Protein AF-A0A660Z058-F1 (afdb_monomer)

Solvent-accessible surface area (backbone atoms only — not comparable to full-atom values): 15941 Å² total; per-residue (Å²): 130,62,35,32,23,20,36,27,70,42,76,45,79,74,59,79,75,54,94,65,30,36,36,34,37,34,34,26,28,28,71,43,50,60,40,98,87,36,78,70,65,87,86,45,66,70,41,53,34,60,47,78,48,77,33,48,58,94,66,58,81,49,71,69,38,78,44,78,40,46,46,78,77,42,41,48,37,73,77,66,76,41,54,56,57,59,74,41,44,71,47,75,45,55,84,82,72,81,84,61,68,20,49,31,38,31,40,84,46,36,36,38,30,30,27,34,80,43,27,54,20,33,59,42,42,22,53,76,84,43,72,49,37,30,56,84,91,38,57,46,92,88,74,71,46,72,41,41,15,38,41,56,45,47,66,71,63,103,81,44,55,68,43,47,74,35,57,34,50,75,52,76,54,98,42,33,39,42,33,42,3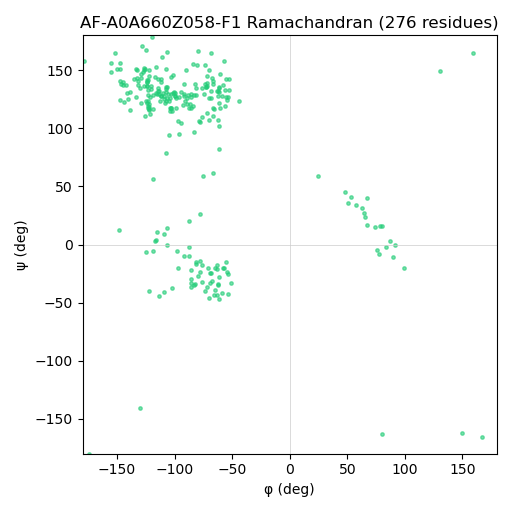0,72,54,99,60,37,37,39,38,40,39,40,33,52,48,82,94,46,91,43,79,48,76,48,79,49,79,49,60,80,57,96,74,90,81,54,70,49,74,50,71,36,61,66,73,47,65,78,53,17,33,41,36,35,62,49,101,90,47,75,46,80,43,72,34,77,60,97,63,76,76,72,63,68,56,52,56,57,52,67,68,46,94,48,101,57,76,36,58,33,41,73,92,73,77,56,75,111

Secondary structure (DSSP, 8-state):
--EEEEEEEEEEE-S--BTTEEEEEEEEEEEEESSTTSPPPTT-TT-EEEEEEEEEGGG---TT-EEEEEHHHHHHHHHHSSPPPPTTEEEEE-SSSSSSPEEEEE-SSEEEEEETTTTTEEEEEEETTEE-BPPTTEEETTTTEEESEEEEEEE-STT-S-GGGPPEEEEEETTEEEEEEEETTEEEEEEEEE-SSSS-EEEEEEEEESS----EEEEEEEB---TTTEEEEEEETTEEEEEE---SS--TTHHHHHHHTS--S--EEEETTTTEE-

pLDDT: mean 70.29, std 16.42, range [33.38, 95.19]

Sequence (278 aa):
MLRALGKVIEVEETGEEKAGFISLRIRARVAGEAHPALKLPPGLKGRCLWVERVYRERLRPRKGDFIVITYDELSSLIKWGREPLVPGKVFREDVDADGFPEITFETDLLRCSVAPHRGATLRSLKYRGKEFFVGKGEYLNVDYIELGGVDDHMESGKYGGALSSLKYEYEVDEGEIQLTGRAKGFEIEKAINLERDFPLLTVKISFKARTKAELNYWMRMAVRGVPGRSVILFPARDGLVRERYHFQYLDSLFRALEISRMSLPGVLVLDEAEGVSL

Nearest PDB structures (foldseek):
  1k1x-assembly2_B  TM=6.224E-01  e=7.395E-05  Thermococcus litoralis
  1k1x-assembly1_A  TM=6.624E-01  e=1.952E-04  Thermococcus litoralis
  1k1w-assembly1_A  TM=6.287E-01  e=5.708E-04  Thermococcus litoralis
  3mwx-assembly2_B  TM=5.652E-01  e=3.081E-03  Bacillus subtilis
  2it9-assembly1_A  TM=7.701E-01  e=3.741E+00  Prochlorococcus marinus str. NATL2A

Foldseek 3Di:
DFKFKWAWADKDFDDDDDPQKTKIKTKTAGCGGPDPVRHDDPLRHGAIAIDIDIDRNVPDDDHGDIDIHDCVCCVLCVLPVHYADDQFDWDWDPPQPPPATWIWTDHSFWIWTFGLQQLRFTAFIDGNNHTFWDDFQDADPPPRHTGITKAKAWPDDPPHDGSRNFRWDWDDDDQKIWTWTDDDQKIKIWIWGCDHVDNDIDIDIDMGGNDDDDIDMDMDTGGDDDAQFKWKWFQDPVGIDIDGRHDPDDPPDPVVVVVSVRPTDDIWMDRPVPPDTD

Mean predicted aligned error: 16.62 Å

Structure (mmCIF, N/CA/C/O backbone):
data_AF-A0A660Z058-F1
#
_entry.id   AF-A0A660Z058-F1
#
loop_
_atom_site.group_PDB
_atom_site.id
_atom_site.type_symbol
_atom_site.label_atom_id
_atom_site.label_alt_id
_atom_site.label_comp_id
_atom_site.label_asym_id
_atom_site.label_entity_id
_atom_site.label_seq_id
_atom_site.pdbx_PDB_ins_code
_atom_site.Cartn_x
_atom_site.Cartn_y
_atom_site.Cartn_z
_atom_site.occupancy
_atom_site.B_iso_or_equiv
_atom_site.auth_seq_id
_atom_site.auth_comp_id
_atom_site.auth_asym_id
_atom_site.auth_atom_id
_atom_site.pdbx_PDB_model_num
ATOM 1 N N . MET A 1 1 ? -26.394 -7.643 17.200 1.00 60.22 1 MET A N 1
ATOM 2 C CA . MET A 1 1 ? -25.379 -6.948 16.376 1.00 60.22 1 MET A CA 1
ATOM 3 C C . MET A 1 1 ? -24.341 -6.357 17.323 1.00 60.22 1 MET A C 1
ATOM 5 O O . MET A 1 1 ? -24.748 -5.699 18.274 1.00 60.22 1 MET A O 1
ATOM 9 N N . LEU A 1 2 ? -23.053 -6.678 17.155 1.00 65.69 2 LEU A N 1
ATOM 10 C CA . LEU A 1 2 ? -21.988 -6.272 18.086 1.00 65.69 2 LEU A CA 1
ATOM 11 C C . LEU A 1 2 ? -21.881 -4.740 18.158 1.00 65.69 2 LEU A C 1
ATOM 13 O O . LEU A 1 2 ? -21.915 -4.069 17.127 1.00 65.69 2 LEU A O 1
ATOM 17 N N . ARG A 1 3 ? -21.757 -4.199 19.372 1.00 75.31 3 ARG A N 1
ATOM 18 C CA . ARG A 1 3 ? -21.531 -2.774 19.635 1.00 75.31 3 ARG A CA 1
ATOM 19 C C . ARG A 1 3 ? -20.560 -2.634 20.805 1.00 75.31 3 ARG A C 1
ATOM 21 O O . ARG A 1 3 ? -20.764 -3.263 21.844 1.00 75.31 3 ARG A O 1
ATOM 28 N N . ALA A 1 4 ? -19.523 -1.821 20.645 1.00 84.62 4 ALA A N 1
ATOM 29 C CA . ALA A 1 4 ? -18.533 -1.558 21.686 1.00 84.62 4 ALA A CA 1
ATOM 30 C C . ALA A 1 4 ? -18.705 -0.157 22.265 1.00 84.62 4 ALA A C 1
ATOM 32 O O . ALA A 1 4 ? -19.144 0.762 21.583 1.00 84.62 4 ALA A O 1
ATOM 33 N N . LEU A 1 5 ? -18.334 0.016 23.525 1.00 89.81 5 LEU A N 1
ATOM 34 C CA . LEU A 1 5 ? -18.210 1.320 24.149 1.00 89.81 5 LEU A CA 1
ATOM 35 C C . LEU A 1 5 ? -16.808 1.868 23.865 1.00 89.81 5 LEU A C 1
ATOM 37 O O . LEU A 1 5 ? -15.810 1.247 24.235 1.00 89.81 5 LEU A O 1
ATOM 41 N N . GLY A 1 6 ? -16.726 3.022 23.213 1.00 90.12 6 GLY A N 1
ATOM 42 C CA . GLY A 1 6 ? -15.490 3.735 22.911 1.00 90.12 6 GLY A CA 1
ATOM 43 C C . GLY A 1 6 ? -15.349 4.984 23.769 1.00 90.12 6 GLY A C 1
ATOM 44 O O . GLY A 1 6 ? -16.283 5.770 23.848 1.00 90.12 6 GLY A O 1
ATOM 45 N N . LYS A 1 7 ? -14.190 5.193 24.393 1.00 95.19 7 LYS A N 1
ATOM 46 C CA . LYS A 1 7 ? -13.836 6.449 25.062 1.00 95.19 7 LYS A CA 1
ATOM 47 C C . LYS A 1 7 ? -13.121 7.367 24.079 1.00 95.19 7 LYS A C 1
ATOM 49 O O . LYS A 1 7 ? -12.086 6.981 23.541 1.00 95.19 7 LYS A O 1
ATOM 54 N N . VAL A 1 8 ? -13.637 8.568 23.874 1.00 92.25 8 VAL A N 1
ATOM 55 C CA . VAL A 1 8 ? -13.071 9.561 22.961 1.00 92.25 8 VAL A CA 1
ATOM 56 C C . VAL A 1 8 ? -11.731 10.067 23.495 1.00 92.25 8 VAL A C 1
ATOM 58 O O . VAL A 1 8 ? -11.627 10.515 24.639 1.00 92.25 8 VAL A O 1
ATOM 61 N N . ILE A 1 9 ? -10.698 9.992 22.662 1.00 94.56 9 ILE A N 1
ATOM 62 C CA . ILE A 1 9 ? -9.343 10.484 22.937 1.00 94.56 9 ILE A CA 1
ATOM 63 C C . ILE A 1 9 ? -9.102 11.815 22.223 1.00 94.56 9 ILE A C 1
ATOM 65 O O . ILE A 1 9 ? -8.439 12.693 22.778 1.00 94.56 9 ILE A O 1
ATOM 69 N N . GLU A 1 10 ? -9.636 11.953 21.013 1.00 92.69 10 GLU A N 1
ATOM 70 C CA . GLU A 1 10 ? -9.346 13.051 20.094 1.00 92.69 10 GLU A CA 1
ATOM 71 C C . GLU A 1 10 ? -10.516 13.241 19.126 1.00 92.69 10 GLU A C 1
ATOM 73 O O . GLU A 1 10 ? -11.231 12.282 18.824 1.00 92.69 10 GLU A O 1
ATOM 78 N N . VAL A 1 11 ? -10.738 14.482 18.692 1.00 90.50 11 VAL A N 1
ATOM 79 C CA . VAL A 1 11 ? -11.811 14.862 17.769 1.00 90.50 11 VAL A CA 1
ATOM 80 C C . VAL A 1 11 ? -11.259 15.901 16.801 1.00 90.50 11 VAL A C 1
ATOM 82 O O . VAL A 1 11 ? -10.766 16.937 17.240 1.00 90.50 11 VAL A O 1
ATOM 85 N N . GLU A 1 12 ? -11.390 15.626 15.512 1.00 91.56 12 GLU A N 1
ATOM 86 C CA . GLU A 1 12 ? -11.024 16.489 14.392 1.00 91.56 12 GLU A CA 1
ATOM 87 C C . GLU A 1 12 ? -12.293 16.831 13.601 1.00 91.56 12 GLU A C 1
ATOM 89 O O . GLU A 1 12 ? -13.203 16.008 13.477 1.00 91.56 12 GLU A O 1
ATOM 94 N N . GLU A 1 13 ? -12.379 18.048 13.077 1.00 87.25 13 GLU A N 1
ATOM 95 C CA . GLU A 1 13 ? -13.464 18.463 12.184 1.00 87.25 13 GLU A CA 1
ATOM 96 C C . GLU A 1 13 ? -13.033 18.204 10.741 1.00 87.25 13 GLU A C 1
ATOM 98 O O . GLU A 1 13 ? -11.932 18.590 10.355 1.00 87.25 13 GLU A O 1
ATOM 103 N N . THR A 1 14 ? -13.868 17.522 9.955 1.00 77.81 14 THR A N 1
ATOM 104 C CA . THR A 1 14 ? -13.480 17.042 8.614 1.00 77.81 14 THR A CA 1
ATOM 105 C C . THR A 1 14 ? -14.270 17.649 7.457 1.00 77.81 14 THR A C 1
ATOM 107 O O . THR A 1 14 ? -14.045 17.269 6.311 1.00 77.81 14 THR A O 1
ATOM 110 N N . GLY A 1 15 ? -15.180 18.599 7.699 1.00 67.50 15 GLY A N 1
ATOM 111 C CA . GLY A 1 15 ? -15.921 19.245 6.612 1.00 67.50 15 GLY A CA 1
ATOM 112 C C . GLY A 1 15 ? -16.829 20.394 7.042 1.00 67.50 15 GLY A C 1
ATOM 113 O O . GLY A 1 15 ? -16.921 20.721 8.222 1.00 67.50 15 GLY A O 1
ATOM 114 N N . GLU A 1 16 ? -17.508 20.987 6.054 1.00 56.75 16 GLU A N 1
ATOM 115 C CA . GLU A 1 16 ? -18.384 22.151 6.227 1.00 56.75 16 GLU A CA 1
ATOM 116 C C . GLU A 1 16 ? -19.640 21.854 7.056 1.00 56.75 16 GLU A C 1
ATOM 118 O O . GLU A 1 16 ? -20.334 20.848 6.876 1.00 56.75 16 GLU A O 1
ATOM 123 N N . GLU A 1 17 ? -19.962 22.806 7.925 1.00 58.28 17 GLU A N 1
ATOM 124 C CA . GLU A 1 17 ? -21.167 22.841 8.737 1.00 58.28 17 GLU A CA 1
ATOM 125 C C . GLU A 1 17 ? -22.404 23.018 7.839 1.00 58.28 17 GLU A C 1
ATOM 127 O O . GLU A 1 17 ? -22.552 24.017 7.133 1.00 58.28 17 GLU A O 1
ATOM 132 N N . LYS A 1 18 ? -23.318 22.039 7.834 1.00 58.03 18 LYS A N 1
ATOM 133 C CA . LYS A 1 18 ? -24.570 22.120 7.062 1.00 58.03 18 LYS A CA 1
ATOM 134 C C . LYS A 1 18 ? -25.766 21.941 7.980 1.00 58.03 18 LYS A C 1
ATOM 136 O O . LYS A 1 18 ? -25.958 20.884 8.572 1.00 58.03 18 LYS A O 1
ATOM 141 N N . ALA A 1 19 ? -26.598 22.981 8.068 1.00 70.31 19 ALA A N 1
ATOM 142 C CA . ALA A 1 19 ? -27.885 22.956 8.767 1.00 70.31 19 ALA A CA 1
ATOM 143 C C . ALA A 1 19 ? -27.814 22.472 10.239 1.00 70.31 19 ALA A C 1
ATOM 145 O O . ALA A 1 19 ? -28.676 21.715 10.689 1.00 70.31 19 ALA A O 1
ATOM 146 N N . GLY A 1 20 ? -26.790 22.898 10.994 1.00 71.56 20 GLY A N 1
ATOM 147 C CA . GLY A 1 20 ? -26.605 22.538 12.412 1.00 71.56 20 GLY A CA 1
ATOM 148 C C . GLY A 1 20 ? -26.039 21.131 12.649 1.00 71.56 20 GLY A C 1
ATOM 149 O O . GLY A 1 20 ? -26.142 20.592 13.761 1.00 71.56 20 GLY A O 1
ATOM 150 N N . PHE A 1 21 ? -25.478 20.518 11.603 1.00 75.56 21 PHE A N 1
ATOM 151 C CA . PHE A 1 21 ? -24.730 19.270 11.671 1.00 75.56 21 PHE A CA 1
ATOM 152 C C . PHE A 1 21 ? -23.249 19.500 11.369 1.00 75.56 21 PHE A C 1
ATOM 154 O O . PHE A 1 21 ? -22.903 20.274 10.478 1.00 75.56 21 PHE A O 1
ATOM 161 N N . ILE A 1 22 ? -22.402 18.769 12.092 1.00 78.44 22 ILE A N 1
ATOM 162 C CA . ILE A 1 22 ? -20.946 18.809 11.997 1.00 78.44 22 ILE A CA 1
ATOM 163 C C . ILE A 1 22 ? -20.402 17.415 11.682 1.00 78.44 22 ILE A C 1
ATOM 165 O O . ILE A 1 22 ? -20.800 16.424 12.305 1.00 78.44 22 ILE A O 1
ATOM 169 N N . SER A 1 23 ? -19.497 17.348 10.707 1.00 83.75 23 SER A N 1
ATOM 170 C CA . SER A 1 23 ? -18.769 16.128 10.356 1.00 83.75 23 SER A CA 1
ATOM 171 C C . SER A 1 23 ? -17.492 16.055 11.180 1.00 83.75 23 SER A C 1
ATOM 173 O O . SER A 1 23 ? -16.665 16.965 11.146 1.00 83.75 23 SER A O 1
ATOM 175 N N . LEU A 1 24 ? -17.361 14.983 11.955 1.00 83.12 24 LEU A N 1
ATOM 176 C CA . LEU A 1 24 ? -16.267 14.785 12.890 1.00 83.12 24 LEU A CA 1
ATOM 177 C C . LEU A 1 24 ? -15.558 13.477 12.605 1.00 83.12 24 LEU A C 1
ATOM 179 O O . LEU A 1 24 ? -16.188 12.436 12.400 1.00 83.12 24 LEU A O 1
ATOM 183 N N . ARG A 1 25 ? -14.243 13.521 12.739 1.00 88.19 25 ARG A N 1
ATOM 184 C CA . ARG A 1 25 ? -13.387 12.356 12.839 1.00 88.19 25 ARG A CA 1
ATOM 185 C C . ARG A 1 25 ? -12.933 12.194 14.279 1.00 88.19 25 ARG A C 1
ATOM 187 O O . ARG A 1 25 ? -12.394 13.106 14.892 1.00 88.19 25 ARG A O 1
ATOM 194 N N . ILE A 1 26 ? -13.211 11.036 14.858 1.00 87.38 26 ILE A N 1
ATOM 195 C CA . ILE A 1 26 ? -13.111 10.810 16.296 1.00 87.38 26 ILE A CA 1
ATOM 196 C C . ILE A 1 26 ? -12.176 9.642 16.548 1.00 87.38 26 ILE A C 1
ATOM 198 O O . ILE A 1 26 ? -12.448 8.520 16.118 1.00 87.38 26 ILE A O 1
ATOM 202 N N . ARG A 1 27 ? -11.109 9.874 17.310 1.00 91.81 27 ARG A N 1
ATOM 203 C CA . ARG A 1 27 ? -10.276 8.793 17.828 1.00 91.81 27 ARG A CA 1
ATOM 204 C C . ARG A 1 27 ? -10.898 8.267 19.106 1.00 91.81 27 ARG A C 1
ATOM 206 O O . ARG A 1 27 ? -11.012 9.002 20.088 1.00 91.81 27 ARG A O 1
ATOM 213 N N . ALA A 1 28 ? -11.265 6.995 19.134 1.00 89.38 28 ALA A N 1
ATOM 214 C CA . ALA A 1 28 ? -11.867 6.356 20.296 1.00 89.38 28 ALA A CA 1
ATOM 215 C C . ALA A 1 28 ? -11.080 5.119 20.727 1.00 89.38 28 ALA A C 1
ATOM 217 O O . ALA A 1 28 ? -10.643 4.331 19.897 1.00 89.38 28 ALA A O 1
ATOM 218 N N . ARG A 1 29 ? -10.932 4.920 22.039 1.00 92.12 29 ARG A N 1
ATOM 219 C CA . ARG A 1 29 ? -10.384 3.702 22.647 1.00 92.12 29 ARG A CA 1
ATOM 220 C C . ARG A 1 29 ? -11.507 2.775 23.068 1.00 92.12 29 ARG A C 1
ATOM 222 O O . ARG A 1 29 ? -12.360 3.186 23.849 1.00 92.12 29 ARG A O 1
ATOM 229 N N . VAL A 1 30 ? -11.480 1.517 22.646 1.00 90.56 30 VAL A N 1
ATOM 230 C CA . VAL A 1 30 ? -12.449 0.500 23.071 1.00 90.56 30 VAL A CA 1
ATOM 231 C C . VAL A 1 30 ? -12.335 0.294 24.585 1.00 90.56 30 VAL A C 1
ATOM 233 O O . VAL A 1 30 ? -11.368 -0.282 25.083 1.00 90.56 30 VAL A O 1
ATOM 236 N N . ALA A 1 31 ? -13.316 0.783 25.336 1.00 90.31 31 ALA A N 1
ATOM 237 C CA . ALA A 1 31 ? -13.362 0.709 26.792 1.00 90.31 31 ALA A CA 1
ATOM 238 C C . ALA A 1 31 ? -13.981 -0.609 27.278 1.00 90.31 31 ALA A C 1
ATOM 240 O O . ALA A 1 31 ? -13.579 -1.143 28.314 1.00 90.31 31 ALA A O 1
ATOM 241 N N . GLY A 1 32 ? -14.937 -1.148 26.525 1.00 88.56 32 GLY A N 1
ATOM 242 C CA . GLY A 1 32 ? -15.684 -2.338 26.907 1.00 88.56 32 GLY A CA 1
ATOM 243 C C . GLY A 1 32 ? -16.907 -2.555 26.029 1.00 88.56 32 GLY A C 1
ATOM 244 O O . GLY A 1 32 ? -17.032 -1.979 24.951 1.00 88.56 32 GLY A O 1
ATOM 245 N N . GLU A 1 33 ? -17.797 -3.423 26.479 1.00 85.12 33 GLU A N 1
ATOM 246 C CA . GLU A 1 33 ? -19.027 -3.769 25.771 1.00 85.12 33 GLU A CA 1
ATOM 247 C C . GLU A 1 33 ? -20.022 -2.610 25.888 1.00 85.12 33 GLU A C 1
ATOM 249 O O . GLU A 1 33 ? -20.155 -2.025 26.962 1.00 85.12 33 GLU A O 1
ATOM 254 N N . ALA A 1 34 ? -20.730 -2.260 24.809 1.00 79.81 34 ALA A N 1
ATOM 255 C CA . ALA A 1 34 ? -21.776 -1.232 24.898 1.00 79.81 34 ALA A CA 1
ATOM 256 C C . ALA A 1 34 ? -23.013 -1.728 25.666 1.00 79.81 34 ALA A C 1
ATOM 258 O O . ALA A 1 34 ? -23.819 -0.925 26.128 1.00 79.81 34 ALA A O 1
ATOM 259 N N . HIS A 1 35 ? -23.177 -3.049 25.778 1.00 75.12 35 HIS A N 1
ATOM 260 C CA . HIS A 1 35 ? -24.250 -3.690 26.522 1.00 75.12 35 HIS A CA 1
ATOM 261 C C . HIS A 1 35 ? -23.733 -5.002 27.137 1.00 75.12 35 HIS A C 1
ATOM 263 O O . HIS A 1 35 ? -23.081 -5.750 26.412 1.00 75.12 35 HIS A O 1
ATOM 269 N N . PRO A 1 36 ? -24.069 -5.349 28.396 1.00 74.50 36 PRO A N 1
ATOM 270 C CA . PRO A 1 36 ? -23.546 -6.545 29.080 1.00 74.50 36 PRO A CA 1
ATOM 271 C C . PRO A 1 36 ? -23.819 -7.892 28.387 1.00 74.50 36 PRO A C 1
ATOM 273 O O . PRO A 1 36 ? -23.171 -8.892 28.672 1.00 74.50 36 PRO A O 1
ATOM 276 N N . ALA A 1 37 ? -24.819 -7.936 27.505 1.00 74.75 37 ALA A N 1
ATOM 277 C CA . ALA A 1 37 ? -25.163 -9.124 26.719 1.00 74.75 37 ALA A CA 1
ATOM 278 C C . ALA A 1 37 ? -24.375 -9.246 25.396 1.00 74.75 37 ALA A C 1
ATOM 280 O O . ALA A 1 37 ? -24.475 -10.266 24.717 1.00 74.75 37 ALA A O 1
ATOM 281 N N . LEU A 1 38 ? -23.634 -8.209 24.988 1.00 72.50 38 LEU A N 1
ATOM 282 C CA . LEU A 1 38 ? -22.936 -8.134 23.702 1.00 72.50 38 LEU A CA 1
ATOM 283 C C . LEU A 1 38 ? -21.430 -8.286 23.906 1.00 72.50 38 LEU A C 1
ATOM 285 O O . LEU A 1 38 ? -20.681 -7.309 23.834 1.00 72.50 38 LEU A O 1
ATOM 289 N N . LYS A 1 39 ? -21.009 -9.540 24.098 1.00 78.50 39 LYS A N 1
ATOM 290 C CA . LYS A 1 39 ? -19.616 -9.876 24.389 1.00 78.50 39 LYS A CA 1
ATOM 291 C C . LYS A 1 39 ? -18.653 -9.336 23.345 1.00 78.50 39 LYS A C 1
ATOM 293 O O . LYS A 1 39 ? -18.788 -9.614 22.152 1.00 78.50 39 LYS A O 1
ATOM 298 N N . LEU A 1 40 ? -17.648 -8.604 23.816 1.00 78.44 40 LEU A N 1
ATOM 299 C CA . LEU A 1 40 ? -16.547 -8.162 22.970 1.00 78.44 40 LEU A CA 1
ATOM 300 C C . LEU A 1 40 ? -15.633 -9.344 22.625 1.00 78.44 40 LEU A C 1
ATOM 302 O O . LEU A 1 40 ? -15.248 -10.096 23.524 1.00 78.44 40 LEU A O 1
ATOM 306 N N . PRO A 1 41 ? -15.208 -9.475 21.358 1.00 77.00 41 PRO A N 1
ATOM 307 C CA . PRO A 1 41 ? -14.116 -10.369 21.008 1.00 77.00 41 PRO A CA 1
ATOM 308 C C . PRO A 1 41 ? -12.849 -10.112 21.855 1.00 77.00 41 PRO A C 1
ATOM 310 O O . PRO A 1 41 ? -12.526 -8.950 22.148 1.00 77.00 41 PRO A O 1
ATOM 313 N N . PRO A 1 42 ? -12.109 -11.171 22.240 1.00 75.12 42 PRO A N 1
ATOM 314 C CA . PRO A 1 42 ? -10.859 -11.038 22.983 1.00 75.12 42 PRO A CA 1
ATOM 315 C C . PRO A 1 42 ? -9.852 -10.132 22.262 1.00 75.12 42 PRO A C 1
ATOM 317 O O . PRO A 1 42 ? -9.741 -10.158 21.040 1.00 75.12 42 PRO A O 1
ATOM 320 N N . GLY A 1 43 ? -9.098 -9.327 23.017 1.00 75.00 43 GLY A N 1
ATOM 321 C CA . GLY A 1 43 ? -8.022 -8.485 22.471 1.00 75.00 43 GLY A CA 1
ATOM 322 C C . GLY A 1 43 ? -8.450 -7.133 21.881 1.00 75.00 43 GLY A C 1
ATOM 323 O O . GLY A 1 43 ? -7.582 -6.347 21.496 1.00 75.00 43 GLY A O 1
ATOM 324 N N . LEU A 1 44 ? -9.754 -6.825 21.850 1.00 80.12 44 LEU A N 1
ATOM 325 C CA . LEU A 1 44 ? -10.253 -5.516 21.403 1.00 80.12 44 LEU A CA 1
ATOM 326 C C . LEU A 1 44 ? -10.198 -4.440 22.487 1.00 80.12 44 LEU A C 1
ATOM 328 O O . LEU A 1 44 ? -9.975 -3.270 22.184 1.00 80.12 44 LEU A O 1
ATOM 332 N N . LYS A 1 45 ? -10.399 -4.814 23.755 1.00 85.81 45 LYS A N 1
ATOM 333 C CA . LYS A 1 45 ? -10.383 -3.861 24.869 1.00 85.81 45 LYS A CA 1
ATOM 334 C C . LYS A 1 45 ? -9.027 -3.155 24.936 1.00 85.81 45 LYS A C 1
ATOM 336 O O . LYS A 1 45 ? -7.981 -3.791 24.994 1.00 85.81 45 LYS A O 1
ATOM 341 N N . GLY A 1 46 ? -9.059 -1.830 24.960 1.00 82.75 46 GLY A N 1
ATOM 342 C CA . GLY A 1 46 ? -7.885 -0.975 25.047 1.00 82.75 46 GLY A CA 1
ATOM 343 C C . GLY A 1 46 ? -7.275 -0.562 23.706 1.00 82.75 46 GLY A C 1
ATOM 344 O O . GLY A 1 46 ? -6.442 0.343 23.738 1.00 82.75 46 GLY A O 1
ATOM 345 N N . ARG A 1 47 ? -7.694 -1.152 22.577 1.00 81.94 47 ARG A N 1
ATOM 346 C CA . ARG A 1 47 ? -7.315 -0.718 21.218 1.00 81.94 47 ARG A CA 1
ATOM 347 C C . ARG A 1 47 ? -7.980 0.613 20.876 1.00 81.94 47 ARG A C 1
ATOM 349 O O . ARG A 1 47 ? -9.078 0.867 21.377 1.00 81.94 47 ARG A O 1
ATOM 356 N N . CYS A 1 48 ? -7.361 1.436 20.034 1.00 85.00 48 CYS A N 1
ATOM 357 C CA . CYS A 1 48 ? -8.008 2.635 19.510 1.00 85.00 48 CYS A CA 1
ATOM 358 C C . CYS A 1 48 ? -8.397 2.462 18.041 1.00 85.00 48 CYS A C 1
ATOM 360 O O . CYS A 1 48 ? -8.013 1.502 17.378 1.00 85.00 48 CYS A O 1
ATOM 362 N N . LEU A 1 49 ? -9.239 3.364 17.563 1.00 83.06 49 LEU A N 1
ATOM 363 C CA . LEU A 1 49 ? -9.647 3.469 16.174 1.00 83.06 49 LEU A CA 1
ATOM 364 C C . LEU A 1 49 ? -10.094 4.890 15.874 1.00 83.06 49 LEU A C 1
ATOM 366 O O . LEU A 1 49 ? -10.534 5.605 16.778 1.00 83.06 49 LEU A O 1
ATOM 370 N N . TRP A 1 50 ? -10.025 5.256 14.604 1.00 84.56 50 TRP A N 1
ATOM 371 C CA . TRP A 1 50 ? -10.694 6.432 14.076 1.00 84.56 50 TRP A CA 1
ATOM 372 C C . TRP A 1 50 ? -12.080 6.054 13.554 1.00 84.56 50 TRP A C 1
ATOM 374 O O . TRP A 1 50 ? -12.243 5.010 12.926 1.00 84.56 50 TRP A O 1
ATOM 384 N N . VAL A 1 51 ? -13.076 6.891 13.839 1.00 80.19 51 VAL A N 1
ATOM 385 C CA . VAL A 1 51 ? -14.434 6.777 13.293 1.00 80.19 51 VAL A CA 1
ATOM 386 C C . VAL A 1 51 ? -14.893 8.125 12.757 1.00 80.19 51 VAL A C 1
ATOM 388 O O . VAL A 1 51 ? -14.638 9.156 13.377 1.00 80.19 51 VAL A O 1
ATOM 391 N N . GLU A 1 52 ? -15.590 8.120 11.627 1.00 83.31 52 GLU A N 1
ATOM 392 C CA . GLU A 1 52 ? -16.129 9.327 10.999 1.00 83.31 52 GLU A CA 1
ATOM 393 C C . GLU A 1 52 ? -17.645 9.351 11.127 1.00 83.31 52 GLU A C 1
ATOM 395 O O . GLU A 1 52 ? -18.329 8.372 10.825 1.00 83.31 52 GLU A O 1
ATOM 400 N N . ARG A 1 53 ? -18.179 10.458 11.647 1.00 76.25 53 ARG A N 1
ATOM 401 C CA . ARG A 1 53 ? -19.601 10.586 11.961 1.00 76.25 53 ARG A CA 1
ATOM 402 C C . ARG A 1 53 ? -20.084 12.011 11.826 1.00 76.25 53 ARG A C 1
ATOM 404 O O . ARG A 1 53 ? -19.371 12.964 12.123 1.00 76.25 53 ARG A O 1
ATOM 411 N N . VAL A 1 54 ? -21.363 12.125 11.504 1.00 79.31 54 VAL A N 1
ATOM 412 C CA . VAL A 1 54 ? -22.085 13.392 11.515 1.00 79.31 54 VAL A CA 1
ATOM 413 C C . VAL A 1 54 ? -22.881 13.500 12.813 1.00 79.31 54 VAL A C 1
ATOM 415 O O . VAL A 1 54 ? -23.673 12.614 13.141 1.00 79.31 54 VAL A O 1
ATOM 418 N N . TYR A 1 55 ? -22.684 14.588 13.552 1.00 71.44 55 TYR A N 1
ATOM 419 C CA . TYR A 1 55 ? -23.431 14.903 14.770 1.00 71.44 55 TYR A CA 1
ATOM 420 C C . TYR A 1 55 ? -24.235 16.181 14.588 1.00 71.44 55 TYR A C 1
ATOM 422 O O . TYR A 1 55 ? -23.843 17.072 13.846 1.00 71.44 55 TYR A O 1
ATOM 430 N N . ARG A 1 56 ? -25.343 16.311 15.323 1.00 72.75 56 ARG A N 1
ATOM 431 C CA . ARG A 1 56 ? -25.890 17.646 15.599 1.00 72.75 56 ARG A CA 1
ATOM 432 C C . ARG A 1 56 ? -24.903 18.382 16.488 1.00 72.75 56 ARG A C 1
ATOM 434 O O . ARG A 1 56 ? -24.404 17.779 17.433 1.00 72.75 56 ARG A O 1
ATOM 441 N N . GLU A 1 57 ? -24.695 19.667 16.255 1.00 73.31 57 GLU A N 1
ATOM 442 C CA . GLU A 1 57 ? -23.664 20.449 16.949 1.00 73.31 57 GLU A CA 1
ATOM 443 C C . GLU A 1 57 ? -23.772 20.366 18.486 1.00 73.31 57 GLU A C 1
ATOM 445 O O . GLU A 1 57 ? -22.799 20.087 19.184 1.00 73.31 57 GLU A O 1
ATOM 450 N N . ARG A 1 58 ? -24.998 20.438 19.024 1.00 79.12 58 ARG A N 1
ATOM 451 C CA . ARG A 1 58 ? -25.272 20.279 20.469 1.00 79.12 58 ARG A CA 1
ATOM 452 C C . ARG A 1 58 ? -24.925 18.899 21.053 1.00 79.12 58 ARG A C 1
ATOM 454 O O . ARG A 1 58 ? -24.901 18.745 22.268 1.00 79.12 58 ARG A O 1
ATOM 461 N N . LEU A 1 59 ? -24.761 17.885 20.204 1.00 77.19 59 LEU A N 1
ATOM 462 C CA . LEU A 1 59 ? -24.411 16.504 20.561 1.00 77.19 59 LEU A CA 1
ATOM 463 C C . LEU A 1 59 ? -22.956 16.177 20.200 1.00 77.19 59 LEU A C 1
ATOM 465 O O . LEU A 1 59 ? -22.592 15.002 20.164 1.00 77.19 59 LEU A O 1
ATOM 469 N N . ARG A 1 60 ? -22.139 17.195 19.903 1.00 84.38 60 ARG A N 1
ATOM 470 C CA . ARG A 1 60 ? -20.721 17.035 19.594 1.00 84.38 60 ARG A CA 1
ATOM 471 C C . ARG A 1 60 ? -20.006 16.303 20.740 1.00 84.38 60 ARG A C 1
ATOM 473 O O . ARG A 1 60 ? -19.970 16.832 21.854 1.00 84.38 60 ARG A O 1
ATOM 480 N N . PRO A 1 61 ? -19.405 15.131 20.480 1.00 80.69 61 PRO A N 1
ATOM 481 C CA . PRO A 1 61 ? -18.608 14.435 21.476 1.00 80.69 61 PRO A CA 1
ATOM 482 C C . PRO A 1 61 ? -17.330 15.217 21.785 1.00 80.69 61 PRO A C 1
ATOM 484 O O . PRO A 1 61 ? -16.708 15.807 20.898 1.00 80.69 61 PRO A O 1
ATOM 487 N N . ARG A 1 62 ? -16.924 15.202 23.052 1.00 88.69 62 ARG A N 1
ATOM 488 C CA . ARG A 1 62 ? -15.690 15.810 23.553 1.00 88.69 62 ARG A CA 1
ATOM 489 C C . ARG A 1 62 ? -14.699 14.735 23.975 1.00 88.69 62 ARG A C 1
ATOM 491 O O . ARG A 1 62 ? -15.053 13.586 24.241 1.00 88.69 62 ARG A O 1
ATOM 498 N N . LYS A 1 63 ? -13.428 15.119 24.082 1.00 92.88 63 LYS A N 1
ATOM 499 C CA . LYS A 1 63 ? -12.398 14.262 24.676 1.00 92.88 63 LYS A CA 1
ATOM 500 C C . LYS A 1 63 ? -12.832 13.810 26.072 1.00 92.88 63 LYS A C 1
ATOM 502 O O . LYS A 1 63 ? -13.137 14.635 26.926 1.00 92.88 63 LYS A O 1
ATOM 507 N N . GLY A 1 64 ? -12.809 12.501 26.302 1.00 88.44 64 GLY A N 1
ATOM 508 C CA . GLY A 1 64 ? -13.247 11.870 27.545 1.00 88.44 64 GLY A CA 1
ATOM 509 C C . GLY A 1 64 ? -14.655 11.279 27.499 1.00 88.44 64 GLY A C 1
ATOM 510 O O . GLY A 1 64 ? -14.916 10.374 28.294 1.00 88.44 64 GLY A O 1
ATOM 511 N N . ASP A 1 65 ? -15.503 11.711 26.562 1.00 86.56 65 ASP A N 1
ATOM 512 C CA . ASP A 1 65 ? -16.864 11.194 26.411 1.00 86.56 65 ASP A CA 1
ATOM 513 C C . ASP A 1 65 ? -16.872 9.744 25.926 1.00 86.56 65 ASP A C 1
ATOM 515 O O . ASP A 1 65 ? -15.876 9.216 25.420 1.00 86.56 65 ASP A O 1
ATOM 519 N N . PHE A 1 66 ? -18.027 9.097 26.062 1.00 85.62 66 PHE A N 1
ATOM 520 C CA . PHE A 1 66 ? -18.248 7.760 25.538 1.00 85.62 66 PHE A CA 1
ATOM 521 C C . PHE A 1 66 ? -19.141 7.789 24.303 1.00 85.62 66 PHE A C 1
ATOM 523 O O . PHE A 1 66 ? -20.192 8.426 24.288 1.00 85.62 66 PHE A O 1
ATOM 530 N N . ILE A 1 67 ? -18.741 7.033 23.287 1.00 85.19 67 ILE A N 1
ATOM 531 C CA . ILE A 1 67 ? -19.517 6.784 22.076 1.00 85.19 67 ILE A CA 1
ATOM 532 C C . ILE A 1 67 ? -19.740 5.284 21.907 1.00 85.19 67 ILE A C 1
ATOM 534 O O . ILE A 1 67 ? -18.918 4.464 22.315 1.00 85.19 67 ILE A O 1
ATOM 538 N N . VAL A 1 68 ? -20.850 4.903 21.284 1.00 85.31 68 VAL A N 1
ATOM 539 C CA . VAL A 1 68 ? -21.081 3.508 20.891 1.00 85.31 68 VAL A CA 1
ATOM 540 C C . VAL A 1 68 ? -20.473 3.292 19.518 1.00 85.31 68 VAL A C 1
ATOM 542 O O . VAL A 1 68 ? -20.930 3.923 18.573 1.00 85.31 68 VAL A O 1
ATOM 545 N N . ILE A 1 69 ? -19.483 2.413 19.407 1.00 81.38 69 ILE A N 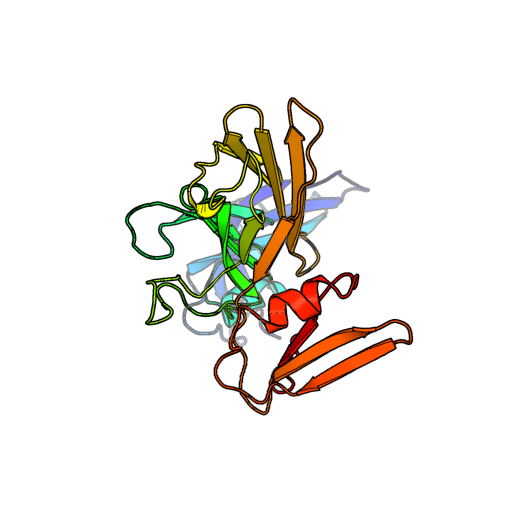1
ATOM 546 C CA . ILE A 1 69 ? -18.844 1.978 18.163 1.00 81.38 69 ILE A CA 1
ATOM 547 C C . ILE A 1 69 ? -19.626 0.780 17.608 1.00 81.38 69 ILE A C 1
ATOM 549 O O . ILE A 1 69 ? -19.921 -0.182 18.324 1.00 81.38 69 ILE A O 1
ATOM 553 N N . THR A 1 70 ? -19.997 0.853 16.341 1.00 78.00 70 THR A N 1
ATOM 554 C CA . THR A 1 70 ? -20.770 -0.156 15.615 1.00 78.00 70 THR A CA 1
ATOM 555 C C . THR A 1 70 ? -19.895 -1.319 15.149 1.00 78.00 70 THR A C 1
ATOM 557 O O . THR A 1 70 ? -18.668 -1.249 15.176 1.00 78.00 70 THR A O 1
ATOM 560 N N . TYR A 1 71 ? -20.528 -2.416 14.723 1.00 75.62 71 TYR A N 1
ATOM 561 C CA . TYR A 1 71 ? -19.806 -3.553 14.152 1.00 75.62 71 TYR A CA 1
ATOM 562 C C . TYR A 1 71 ? -18.990 -3.156 12.919 1.00 75.62 71 TYR A C 1
ATOM 564 O O . TYR A 1 71 ? -17.849 -3.590 12.811 1.00 75.62 71 TYR A O 1
ATOM 572 N N . ASP A 1 72 ? -19.541 -2.323 12.034 1.00 69.75 72 ASP A N 1
ATOM 573 C CA . ASP A 1 72 ? -18.872 -1.935 10.788 1.00 69.75 72 ASP A CA 1
ATOM 574 C C . ASP A 1 72 ? -17.581 -1.160 11.078 1.00 69.75 72 ASP A C 1
ATOM 576 O O . ASP A 1 72 ? -16.525 -1.505 10.551 1.00 69.75 72 ASP A O 1
ATOM 580 N N . GLU A 1 73 ? -17.626 -0.228 12.032 1.00 75.69 73 GLU A N 1
ATOM 581 C CA . GLU A 1 73 ? -16.454 0.522 12.510 1.00 75.69 73 GLU A CA 1
ATOM 582 C C . GLU A 1 73 ? -15.441 -0.365 13.264 1.00 75.69 73 GLU A C 1
ATOM 584 O O . GLU A 1 73 ? -14.237 -0.121 13.225 1.00 75.69 73 GLU A O 1
ATOM 589 N N . LEU A 1 74 ? -15.902 -1.420 13.950 1.00 74.62 74 LEU A N 1
ATOM 590 C CA . LEU A 1 74 ? -15.031 -2.396 14.625 1.00 74.62 74 LEU A CA 1
ATOM 591 C C . LEU A 1 74 ? -14.476 -3.460 13.679 1.00 74.62 74 LEU A C 1
ATOM 593 O O . LEU A 1 74 ? -13.544 -4.174 14.053 1.00 74.62 74 LEU A O 1
ATOM 597 N N . SER A 1 75 ? -15.062 -3.627 12.495 1.00 72.31 75 SER A N 1
ATOM 598 C CA . SER A 1 75 ? -14.818 -4.791 11.645 1.00 72.31 75 SER A CA 1
ATOM 599 C C . SER A 1 75 ? -13.354 -4.888 11.211 1.00 72.31 75 SER A C 1
ATOM 601 O O . SER A 1 75 ? -12.812 -5.994 11.183 1.00 72.31 75 SER A O 1
ATOM 603 N N . SER A 1 76 ? -12.685 -3.751 10.990 1.00 62.66 76 SER A N 1
ATOM 604 C CA . SER A 1 76 ? -11.252 -3.680 10.679 1.00 62.66 76 SER A CA 1
ATOM 605 C C . SER A 1 76 ? -10.380 -4.140 11.853 1.00 62.66 76 SER A C 1
ATOM 607 O O . SER A 1 76 ? -9.481 -4.961 11.677 1.00 62.66 76 SER A O 1
ATOM 609 N N . LEU A 1 77 ? -10.706 -3.718 13.079 1.00 66.06 77 LEU A N 1
ATOM 610 C CA . LEU A 1 77 ? -10.035 -4.182 14.299 1.00 66.06 77 LEU A CA 1
ATOM 611 C C . LEU A 1 77 ? -10.265 -5.678 14.559 1.00 66.06 77 LEU A C 1
ATOM 613 O O . LEU A 1 77 ? -9.347 -6.371 14.988 1.00 66.06 77 LEU A O 1
ATOM 617 N N . ILE A 1 78 ? -11.474 -6.183 14.297 1.00 65.88 78 ILE A N 1
ATOM 618 C CA . ILE A 1 78 ? -11.845 -7.594 14.502 1.00 65.88 78 ILE A CA 1
ATOM 619 C C . ILE A 1 78 ? -11.144 -8.505 13.495 1.00 65.88 78 ILE A C 1
ATOM 621 O O . ILE A 1 78 ? -10.630 -9.553 13.876 1.00 65.88 78 ILE A O 1
ATOM 625 N N . LYS A 1 79 ? -11.141 -8.126 12.214 1.00 60.00 79 LYS A N 1
ATOM 626 C CA . LYS A 1 79 ? -10.579 -8.947 11.134 1.00 60.00 79 LYS A CA 1
ATOM 627 C C . LYS A 1 79 ? -9.052 -8.904 11.111 1.00 60.00 79 LYS A C 1
ATOM 629 O O . LYS A 1 79 ? -8.434 -9.905 10.766 1.00 60.00 79 LYS A O 1
ATOM 634 N N . TRP A 1 80 ? -8.454 -7.773 11.493 1.00 51.59 80 TRP A N 1
ATOM 635 C CA . TRP A 1 80 ? -7.031 -7.512 11.245 1.00 51.59 80 TRP A CA 1
ATOM 636 C C . TRP A 1 80 ? -6.216 -7.163 12.498 1.00 51.59 80 TRP A C 1
ATOM 638 O O . TRP A 1 80 ? -4.994 -7.053 12.419 1.00 51.59 80 TRP A O 1
ATOM 648 N N . GLY A 1 81 ? -6.849 -6.987 13.666 1.00 51.41 81 GLY A N 1
ATOM 649 C CA . GLY A 1 81 ? -6.160 -6.709 14.934 1.00 51.41 81 GLY A CA 1
ATOM 650 C C . GLY A 1 81 ? -5.464 -5.342 15.010 1.00 51.41 81 GLY A C 1
ATOM 651 O O . GLY A 1 81 ? -4.592 -5.151 15.865 1.00 51.41 81 GLY A O 1
ATOM 652 N N . ARG A 1 82 ? -5.809 -4.401 14.118 1.00 46.56 82 ARG A N 1
ATOM 653 C CA . ARG A 1 82 ? -5.161 -3.085 13.959 1.00 46.56 82 ARG A CA 1
ATOM 654 C C . ARG A 1 82 ? -6.196 -1.957 13.879 1.00 46.56 82 ARG A C 1
ATOM 656 O O . ARG A 1 82 ? -7.326 -2.196 13.464 1.00 46.56 82 ARG A O 1
ATOM 663 N N . GLU A 1 83 ? -5.817 -0.757 14.331 1.00 44.22 83 GLU A N 1
ATOM 664 C CA . GLU A 1 83 ? -6.658 0.451 14.241 1.00 44.22 83 GLU A CA 1
ATOM 665 C C . GLU A 1 83 ? -6.933 0.759 12.748 1.00 44.22 83 GLU A C 1
ATOM 667 O O . GLU A 1 83 ? -5.979 0.673 11.973 1.00 44.22 83 GLU A O 1
ATOM 672 N N . PRO A 1 84 ? -8.173 1.086 12.322 1.00 42.53 84 PRO A N 1
ATOM 673 C CA . PRO A 1 84 ? -8.449 1.555 10.964 1.00 42.53 84 PRO A CA 1
ATOM 674 C C . PRO A 1 84 ? -7.586 2.780 10.661 1.00 42.53 84 PRO A C 1
ATOM 676 O O . PRO A 1 84 ? -7.420 3.671 11.507 1.00 42.53 84 PRO A O 1
ATOM 679 N N . LEU A 1 85 ? -6.963 2.758 9.487 1.00 44.78 85 LEU A N 1
ATOM 680 C CA . LEU A 1 85 ? -5.922 3.703 9.117 1.00 44.78 85 LEU A CA 1
ATOM 681 C C . LEU A 1 85 ? -6.528 4.931 8.446 1.00 44.78 85 LEU A C 1
ATOM 683 O O . LEU A 1 85 ? -7.559 4.878 7.784 1.00 44.78 85 LEU A O 1
ATOM 687 N N . VAL A 1 86 ? -5.851 6.063 8.629 1.00 48.75 86 VAL A N 1
ATOM 688 C CA . VAL A 1 86 ? -6.083 7.269 7.834 1.00 48.75 86 VAL A CA 1
ATOM 689 C C . VAL A 1 86 ? -5.863 6.912 6.359 1.00 48.75 86 VAL A C 1
ATOM 691 O O . VAL A 1 86 ? -4.884 6.212 6.087 1.00 48.75 86 VAL A O 1
ATOM 694 N N . PRO A 1 87 ? -6.713 7.370 5.420 1.00 50.44 87 PRO A N 1
ATOM 695 C CA . PRO A 1 87 ? -6.437 7.244 3.994 1.00 50.44 87 PRO A CA 1
ATOM 696 C C . PRO A 1 87 ? -4.987 7.598 3.665 1.00 50.44 87 PRO A C 1
ATOM 698 O O . PRO A 1 87 ? -4.530 8.684 4.014 1.00 50.44 87 PRO A O 1
ATOM 701 N N . GLY A 1 88 ? -4.266 6.672 3.031 1.00 55.19 88 GLY A N 1
ATOM 702 C CA . GLY A 1 88 ? -2.929 6.933 2.508 1.00 55.19 88 GLY A CA 1
ATOM 703 C C . GLY A 1 88 ? -1.873 7.197 3.578 1.00 55.19 88 GLY A C 1
ATOM 704 O O . GLY A 1 88 ? -1.036 8.078 3.405 1.00 55.19 88 GLY A O 1
ATOM 705 N N . LYS A 1 89 ? -1.889 6.465 4.703 1.00 63.06 89 LYS A N 1
ATOM 706 C CA . LYS A 1 89 ? -0.830 6.612 5.708 1.00 63.06 89 LYS A CA 1
ATOM 707 C C . LYS A 1 89 ? 0.514 6.246 5.086 1.00 63.06 89 LYS A C 1
ATOM 709 O O . LYS A 1 89 ? 0.724 5.103 4.679 1.00 63.06 89 LYS A O 1
ATOM 714 N N . VAL A 1 90 ? 1.433 7.204 5.118 1.00 72.88 90 VAL A N 1
ATOM 715 C CA . VAL A 1 90 ? 2.796 7.043 4.614 1.00 72.88 90 VAL A CA 1
ATOM 716 C C . VAL A 1 90 ? 3.749 6.855 5.774 1.00 72.88 90 VAL A C 1
ATOM 718 O O . VAL A 1 90 ? 3.734 7.620 6.740 1.00 72.88 90 VAL A O 1
ATOM 721 N N . PHE A 1 91 ? 4.582 5.828 5.706 1.00 80.75 91 PHE A N 1
ATOM 722 C CA . PHE A 1 91 ? 5.620 5.597 6.700 1.00 80.75 91 PHE A CA 1
ATOM 723 C C . PHE A 1 91 ? 6.807 4.861 6.095 1.00 80.75 91 PHE A C 1
ATOM 725 O O . PHE A 1 91 ? 6.732 4.308 5.001 1.00 80.75 91 PHE A O 1
ATOM 732 N N . ARG A 1 92 ? 7.923 4.882 6.823 1.00 83.69 92 ARG A N 1
ATOM 733 C CA . ARG A 1 92 ? 9.142 4.172 6.451 1.00 83.69 92 ARG A CA 1
ATOM 734 C C . ARG A 1 92 ? 9.254 2.895 7.266 1.00 83.69 92 ARG A C 1
ATOM 736 O O . ARG A 1 92 ? 9.108 2.935 8.486 1.00 83.69 92 ARG A O 1
ATOM 743 N N . GLU A 1 93 ? 9.505 1.789 6.594 1.00 80.38 93 GLU A N 1
ATOM 744 C CA . GLU A 1 93 ? 9.733 0.481 7.203 1.00 80.38 93 GLU A CA 1
ATOM 745 C C . GLU A 1 93 ? 10.768 -0.242 6.350 1.00 80.38 93 GLU A C 1
ATOM 747 O O . GLU A 1 93 ? 10.724 -0.110 5.135 1.00 80.38 93 GLU A O 1
ATOM 752 N N . ASP A 1 94 ? 11.696 -0.952 6.983 1.00 78.50 94 ASP A N 1
ATOM 753 C CA . ASP A 1 94 ? 12.603 -1.873 6.299 1.00 78.50 94 ASP A CA 1
ATOM 754 C C . ASP A 1 94 ? 11.855 -3.201 6.113 1.00 78.50 94 ASP A C 1
ATOM 756 O O . ASP A 1 94 ? 11.653 -3.983 7.046 1.00 78.50 94 ASP A O 1
ATOM 760 N N . VAL A 1 95 ? 11.291 -3.354 4.924 1.00 68.88 95 VAL A N 1
ATOM 761 C CA . VAL A 1 95 ? 10.270 -4.333 4.573 1.00 68.88 95 VAL A CA 1
ATOM 762 C C . VAL A 1 95 ? 10.897 -5.672 4.175 1.00 68.88 95 VAL A C 1
ATOM 764 O O . VAL A 1 95 ? 10.199 -6.696 4.252 1.00 68.88 95 VAL A O 1
ATOM 767 N N . ASP A 1 96 ? 12.165 -5.689 3.764 1.00 70.12 96 ASP A N 1
ATOM 768 C CA . ASP A 1 96 ? 12.932 -6.891 3.424 1.00 70.12 96 ASP A CA 1
ATOM 769 C C . ASP A 1 96 ? 14.157 -7.150 4.328 1.00 70.12 96 ASP A C 1
ATOM 771 O O . ASP A 1 96 ? 14.810 -8.184 4.173 1.00 70.12 96 ASP A O 1
ATOM 775 N N . ALA A 1 97 ? 14.361 -6.314 5.353 1.00 70.31 97 ALA A N 1
ATOM 776 C CA . ALA A 1 97 ? 15.437 -6.401 6.340 1.00 70.31 97 ALA A CA 1
ATOM 777 C C . ALA A 1 97 ? 16.842 -6.256 5.728 1.00 70.31 97 ALA A C 1
ATOM 779 O O . ALA A 1 97 ? 17.806 -6.847 6.228 1.00 70.31 97 ALA A O 1
ATOM 780 N N . ASP A 1 98 ? 16.964 -5.484 4.646 1.00 71.62 98 ASP A N 1
ATOM 781 C CA . ASP A 1 98 ? 18.228 -5.215 3.958 1.00 71.62 98 ASP A CA 1
ATOM 782 C C . ASP A 1 98 ? 19.004 -4.013 4.535 1.00 71.62 98 ASP A C 1
ATOM 784 O O . ASP A 1 98 ? 20.120 -3.718 4.095 1.00 71.62 98 ASP A O 1
ATOM 788 N N . GLY A 1 99 ? 18.441 -3.339 5.541 1.00 78.69 99 GLY A N 1
ATOM 789 C CA . GLY A 1 99 ? 19.006 -2.148 6.167 1.00 78.69 99 GLY A CA 1
ATOM 790 C C . GLY A 1 99 ? 18.627 -0.831 5.482 1.00 78.69 99 GLY A C 1
ATOM 791 O O . GLY A 1 99 ? 19.095 0.226 5.920 1.00 78.69 99 GLY A O 1
ATOM 792 N N . PHE A 1 100 ? 17.785 -0.853 4.446 1.00 82.69 100 PHE A N 1
ATOM 793 C CA . PHE A 1 100 ? 17.315 0.317 3.714 1.00 82.69 100 PHE A CA 1
ATOM 794 C C . PHE A 1 100 ? 15.788 0.452 3.803 1.00 82.69 100 PHE A C 1
ATOM 796 O O . PHE A 1 100 ? 15.047 -0.344 3.245 1.00 82.69 100 PHE A O 1
ATOM 803 N N . PRO A 1 101 ? 15.268 1.527 4.421 1.00 84.38 101 PRO A N 1
ATOM 804 C CA . PRO A 1 101 ? 13.828 1.678 4.567 1.00 84.38 101 PRO A CA 1
ATOM 805 C C . PRO A 1 101 ? 13.125 1.923 3.223 1.00 84.38 101 PRO A C 1
ATOM 807 O O . PRO A 1 101 ? 13.486 2.835 2.467 1.00 84.38 101 PRO A O 1
ATOM 810 N N . GLU A 1 102 ? 12.047 1.186 2.980 1.00 89.38 102 GLU A N 1
ATOM 811 C CA . GLU A 1 102 ? 11.064 1.448 1.938 1.00 89.38 102 GLU A CA 1
ATOM 812 C C . GLU A 1 102 ? 10.003 2.454 2.380 1.00 89.38 102 GLU A C 1
ATOM 814 O O . GLU A 1 102 ? 9.682 2.615 3.561 1.00 89.38 102 GLU A O 1
ATOM 819 N N . ILE A 1 103 ? 9.413 3.124 1.391 1.00 88.81 103 ILE A N 1
ATOM 820 C CA . ILE A 1 103 ? 8.238 3.969 1.582 1.00 88.81 103 ILE A CA 1
ATOM 821 C C . ILE A 1 103 ? 7.018 3.065 1.492 1.00 88.81 103 ILE A C 1
ATOM 823 O O . ILE A 1 103 ? 6.764 2.462 0.451 1.00 88.81 103 ILE A O 1
ATOM 827 N N . THR A 1 104 ? 6.262 2.971 2.577 1.00 87.38 104 THR A N 1
ATOM 828 C CA . THR A 1 104 ? 5.022 2.202 2.631 1.00 87.38 104 THR A CA 1
ATOM 829 C C . THR A 1 104 ? 3.823 3.132 2.664 1.00 87.38 104 THR A C 1
ATOM 831 O O . THR A 1 104 ? 3.790 4.088 3.437 1.00 87.38 104 THR A O 1
ATOM 834 N N . PHE A 1 105 ? 2.842 2.805 1.831 1.00 82.75 105 PHE A N 1
ATOM 835 C CA . PHE A 1 105 ? 1.545 3.446 1.723 1.00 82.75 105 PHE A CA 1
ATOM 836 C C . PHE A 1 105 ? 0.463 2.458 2.142 1.00 82.75 105 PHE A C 1
ATOM 838 O O . PHE A 1 105 ? 0.473 1.308 1.700 1.00 82.75 105 PHE A O 1
ATOM 845 N N . GLU A 1 106 ? -0.460 2.876 3.002 1.00 78.38 106 GLU A N 1
ATOM 846 C CA . GLU A 1 106 ? -1.489 1.984 3.535 1.00 78.38 106 GLU A CA 1
ATOM 847 C C . GLU A 1 106 ? -2.861 2.670 3.602 1.00 78.38 106 GLU A C 1
ATOM 849 O O . GLU A 1 106 ? -3.000 3.785 4.107 1.00 78.38 106 GLU A O 1
ATOM 854 N N . THR A 1 107 ? -3.876 1.972 3.092 1.00 71.12 107 THR A N 1
ATOM 855 C CA . THR A 1 107 ? -5.311 2.248 3.228 1.00 71.12 107 THR A CA 1
ATOM 856 C C . THR A 1 107 ? -5.991 1.056 3.915 1.00 71.12 107 THR A C 1
ATOM 858 O O . THR A 1 107 ? -5.356 0.044 4.214 1.00 71.12 107 THR A O 1
ATOM 861 N N . ASP A 1 108 ? -7.303 1.133 4.147 1.00 66.38 108 ASP A N 1
ATOM 862 C CA . ASP A 1 108 ? -8.070 0.015 4.720 1.00 66.38 108 ASP A CA 1
ATOM 863 C C . ASP A 1 108 ? -8.136 -1.222 3.804 1.00 66.38 108 ASP A C 1
ATOM 865 O O . ASP A 1 108 ? -8.422 -2.335 4.260 1.00 66.38 108 ASP A O 1
ATOM 869 N N . LEU A 1 109 ? -7.899 -1.042 2.502 1.00 67.19 109 LEU A N 1
ATOM 870 C CA . LEU A 1 109 ? -7.992 -2.106 1.504 1.00 67.19 109 LEU A CA 1
ATOM 871 C C . LEU A 1 109 ? -6.630 -2.518 0.963 1.00 67.19 109 LEU A C 1
ATOM 873 O O . LEU A 1 109 ? -6.410 -3.716 0.764 1.00 67.19 109 LEU A O 1
ATOM 877 N N . LEU A 1 110 ? -5.747 -1.550 0.719 1.00 76.62 110 LEU A N 1
ATOM 878 C CA . LEU A 1 110 ? -4.474 -1.754 0.048 1.00 76.62 110 LEU A CA 1
ATOM 879 C C . LEU A 1 110 ? -3.301 -1.314 0.910 1.00 76.62 110 LEU A C 1
ATOM 881 O O . LEU A 1 110 ? -3.352 -0.309 1.607 1.00 76.62 110 LEU A O 1
ATOM 885 N N . ARG A 1 111 ? -2.200 -2.043 0.790 1.00 84.69 111 ARG A N 1
ATOM 886 C CA . ARG A 1 111 ? -0.904 -1.628 1.308 1.00 84.69 111 ARG A CA 1
ATOM 887 C C . ARG A 1 111 ? 0.145 -1.849 0.242 1.00 84.69 111 ARG A C 1
ATOM 889 O O . ARG A 1 111 ? 0.264 -2.967 -0.243 1.00 84.69 111 ARG A O 1
ATOM 896 N N . CYS A 1 112 ? 0.930 -0.837 -0.084 1.00 88.19 112 CYS A N 1
ATOM 897 C CA . CYS A 1 112 ? 2.032 -0.977 -1.020 1.00 88.19 112 CYS A CA 1
ATOM 898 C C . CYS A 1 112 ? 3.343 -0.473 -0.419 1.00 88.19 112 CYS A C 1
ATOM 900 O O . CYS A 1 112 ? 3.338 0.432 0.410 1.00 88.19 112 CYS A O 1
ATOM 902 N N . SER A 1 113 ? 4.467 -1.051 -0.834 1.00 90.12 113 SER A N 1
ATOM 903 C CA . SER A 1 113 ? 5.802 -0.619 -0.403 1.00 90.12 113 SER A CA 1
ATOM 904 C C . SER A 1 113 ? 6.699 -0.419 -1.614 1.00 90.12 113 SER A C 1
ATOM 906 O O . SER A 1 113 ? 6.719 -1.260 -2.510 1.00 90.12 113 SER A O 1
ATOM 908 N N . VAL A 1 114 ? 7.441 0.684 -1.643 1.00 91.00 114 VAL A N 1
ATOM 909 C CA . VAL A 1 114 ? 8.308 1.094 -2.753 1.00 91.00 114 VAL A CA 1
ATOM 910 C C . VAL A 1 114 ? 9.723 1.290 -2.228 1.00 91.00 114 VAL A C 1
ATOM 912 O O . VAL A 1 114 ? 9.896 1.908 -1.180 1.00 91.00 114 VAL A O 1
ATOM 915 N N . ALA A 1 115 ? 10.726 0.808 -2.962 1.00 89.75 115 ALA A N 1
ATOM 916 C CA . ALA A 1 115 ? 12.144 0.944 -2.631 1.00 89.75 115 ALA A CA 1
ATOM 917 C C . ALA A 1 115 ? 12.825 2.001 -3.526 1.00 89.75 115 ALA A C 1
ATOM 919 O O . ALA A 1 115 ? 13.309 1.665 -4.611 1.00 89.75 115 ALA A O 1
ATOM 920 N N . PRO A 1 116 ? 12.930 3.279 -3.101 1.00 89.62 116 PRO A N 1
ATOM 921 C CA . PRO A 1 116 ? 13.582 4.327 -3.900 1.00 89.62 116 PRO A CA 1
ATOM 922 C C . PRO A 1 116 ? 15.061 4.040 -4.173 1.00 89.62 116 PRO A C 1
ATOM 924 O O . PRO A 1 116 ? 15.618 4.470 -5.181 1.00 89.62 116 PRO A O 1
ATOM 927 N N . HIS A 1 117 ? 15.699 3.304 -3.260 1.00 85.06 117 HIS A N 1
ATOM 928 C CA . HIS A 1 117 ? 17.110 2.942 -3.316 1.00 85.06 117 HIS A CA 1
ATOM 929 C C . HIS A 1 117 ? 17.397 1.782 -4.294 1.00 85.06 117 HIS A C 1
ATOM 931 O O . HIS A 1 117 ? 18.553 1.584 -4.660 1.00 85.06 117 HIS A O 1
ATOM 937 N N . ARG A 1 118 ? 16.357 1.064 -4.748 1.00 81.25 118 ARG A N 1
ATOM 938 C CA . ARG A 1 118 ? 16.407 -0.012 -5.756 1.00 81.25 118 ARG A CA 1
ATOM 939 C C . ARG A 1 118 ? 15.566 0.361 -6.974 1.00 81.25 118 ARG A C 1
ATOM 941 O O . ARG A 1 118 ? 14.597 -0.318 -7.312 1.00 81.25 118 ARG A O 1
ATOM 948 N N . GLY A 1 119 ? 15.869 1.500 -7.587 1.00 85.62 119 GLY A N 1
ATOM 949 C CA . GLY A 1 119 ? 15.221 1.918 -8.827 1.00 85.62 119 GLY A CA 1
ATOM 950 C C . GLY A 1 119 ? 13.721 2.192 -8.730 1.00 85.62 119 GLY A C 1
ATOM 951 O O . GLY A 1 119 ? 13.021 2.014 -9.720 1.00 85.62 119 GLY A O 1
ATOM 952 N N . ALA A 1 120 ? 13.221 2.576 -7.550 1.00 89.69 120 ALA A N 1
ATOM 953 C CA . ALA A 1 120 ? 11.792 2.768 -7.286 1.00 89.69 120 ALA A CA 1
ATOM 954 C C . ALA A 1 120 ? 10.930 1.512 -7.550 1.00 89.69 120 ALA A C 1
ATOM 956 O O . ALA A 1 120 ? 9.763 1.608 -7.950 1.00 89.69 120 ALA A O 1
ATOM 957 N N . THR A 1 121 ? 11.499 0.331 -7.291 1.00 87.00 121 THR A N 1
ATOM 958 C CA . THR A 1 121 ? 10.798 -0.956 -7.398 1.00 87.00 121 THR A CA 1
ATOM 959 C C . THR A 1 121 ? 9.629 -1.007 -6.415 1.00 87.00 121 THR A C 1
ATOM 961 O O . THR A 1 121 ? 9.793 -0.705 -5.229 1.00 87.00 121 THR A O 1
ATOM 964 N N . LEU A 1 122 ? 8.450 -1.422 -6.883 1.00 88.25 122 LEU A N 1
ATOM 965 C CA . LEU A 1 122 ? 7.307 -1.712 -6.018 1.00 88.25 122 LEU A CA 1
ATOM 966 C C . LEU A 1 122 ? 7.520 -3.096 -5.399 1.00 88.25 122 LEU A C 1
ATOM 968 O O . LEU A 1 122 ? 7.418 -4.102 -6.085 1.00 88.25 122 LEU A O 1
ATOM 972 N N . ARG A 1 123 ? 7.856 -3.160 -4.116 1.00 85.25 123 ARG A N 1
ATOM 973 C CA . ARG A 1 123 ? 8.304 -4.384 -3.428 1.00 85.25 123 ARG A CA 1
ATOM 974 C C . ARG A 1 123 ? 7.165 -5.244 -2.900 1.00 85.25 123 ARG A C 1
ATOM 976 O O . ARG A 1 123 ? 7.312 -6.452 -2.765 1.00 85.25 123 ARG A O 1
ATOM 983 N N . SER A 1 124 ? 6.050 -4.619 -2.550 1.00 85.25 124 SER A N 1
ATOM 984 C CA . SER A 1 124 ? 4.897 -5.288 -1.948 1.00 85.25 124 SER A CA 1
ATOM 985 C C . SER A 1 124 ? 3.629 -4.588 -2.401 1.00 85.25 124 SER A C 1
ATOM 987 O O . SER A 1 124 ? 3.596 -3.357 -2.479 1.00 85.25 124 SER A O 1
ATOM 989 N N . LEU A 1 125 ? 2.597 -5.375 -2.679 1.00 84.00 125 LEU A N 1
ATOM 990 C CA . LEU A 1 125 ? 1.230 -4.913 -2.834 1.00 84.00 125 LEU A CA 1
ATOM 991 C C . LEU A 1 125 ? 0.337 -5.931 -2.142 1.00 84.00 125 LEU A C 1
ATOM 993 O O . LEU A 1 125 ? 0.257 -7.092 -2.539 1.00 84.00 125 LEU A O 1
ATOM 997 N N . LYS A 1 126 ? -0.345 -5.489 -1.093 1.00 80.38 126 LYS A N 1
ATOM 998 C CA . LYS A 1 126 ? -1.257 -6.311 -0.317 1.00 80.38 126 LYS A CA 1
ATOM 999 C C . LYS A 1 126 ? -2.666 -5.795 -0.459 1.00 80.38 126 LYS A C 1
ATOM 1001 O O . LYS A 1 126 ? -2.909 -4.626 -0.182 1.00 80.38 126 LYS A O 1
ATOM 1006 N N . TYR A 1 127 ? -3.596 -6.682 -0.778 1.00 74.19 127 TYR A N 1
ATOM 1007 C CA . TYR A 1 127 ? -5.023 -6.416 -0.645 1.00 74.19 127 TYR A CA 1
ATOM 1008 C C . TYR A 1 127 ? -5.575 -7.197 0.529 1.00 74.19 127 TYR A C 1
ATOM 1010 O O . TYR A 1 127 ? -5.430 -8.418 0.599 1.00 74.19 127 TYR A O 1
ATOM 1018 N N . ARG A 1 128 ? -6.187 -6.488 1.484 1.00 68.00 128 ARG A N 1
ATOM 1019 C CA . ARG A 1 128 ? -6.748 -7.087 2.706 1.00 68.00 128 ARG A CA 1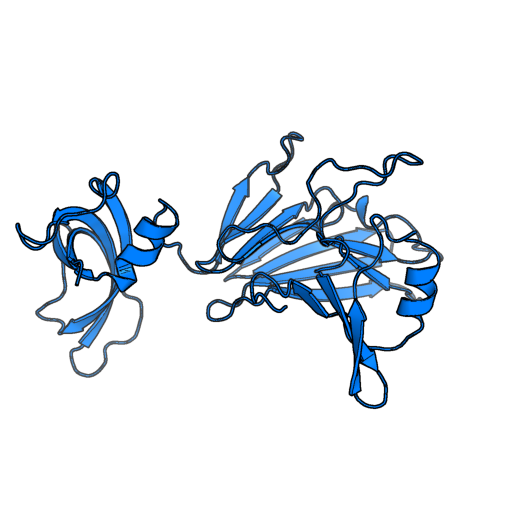
ATOM 1020 C C . ARG A 1 128 ? -5.750 -8.043 3.381 1.00 68.00 128 ARG A C 1
ATOM 1022 O O . ARG A 1 128 ? -6.072 -9.177 3.726 1.00 68.00 128 ARG A O 1
ATOM 1029 N N . GLY A 1 129 ? -4.497 -7.598 3.489 1.00 68.50 129 GLY A N 1
ATOM 1030 C CA . GLY A 1 129 ? -3.399 -8.341 4.114 1.00 68.50 129 GLY A CA 1
ATOM 1031 C C . GLY A 1 129 ? -2.778 -9.472 3.283 1.00 68.50 129 GLY A C 1
ATOM 1032 O O . GLY A 1 129 ? -1.743 -9.993 3.698 1.00 68.50 129 GLY A O 1
ATOM 1033 N N . LYS A 1 130 ? -3.342 -9.836 2.124 1.00 69.56 130 LYS A N 1
ATOM 1034 C CA . LYS A 1 130 ? -2.782 -10.861 1.230 1.00 69.56 130 LYS A CA 1
ATOM 1035 C C . LYS A 1 130 ? -1.805 -10.236 0.241 1.00 69.56 130 LYS A C 1
ATOM 1037 O O . LYS A 1 130 ? -2.173 -9.287 -0.436 1.00 69.56 130 LYS A O 1
ATOM 1042 N N . GLU A 1 131 ? -0.585 -10.763 0.179 1.00 74.88 131 GLU A N 1
ATOM 1043 C CA . GLU A 1 131 ? 0.460 -10.330 -0.759 1.00 74.88 131 GLU A CA 1
ATOM 1044 C C . GLU A 1 131 ? 0.163 -10.824 -2.178 1.00 74.88 131 GLU A C 1
ATOM 1046 O O . GLU A 1 131 ? -0.084 -12.015 -2.370 1.00 74.88 131 GLU A O 1
ATOM 1051 N N . PHE A 1 132 ? 0.203 -9.917 -3.156 1.00 73.00 132 PHE A N 1
ATOM 1052 C CA . PHE A 1 132 ? 0.011 -10.256 -4.568 1.00 73.00 132 PHE A CA 1
ATOM 1053 C C . PHE A 1 132 ? 1.297 -10.696 -5.257 1.00 73.00 132 PHE A C 1
ATOM 1055 O O . PHE A 1 132 ? 1.271 -11.562 -6.139 1.00 73.00 132 PHE A O 1
ATOM 1062 N N . PHE A 1 133 ? 2.421 -10.084 -4.894 1.00 74.38 133 PHE A N 1
ATOM 1063 C CA . PHE A 1 133 ? 3.676 -10.352 -5.576 1.00 74.38 133 PHE A CA 1
ATOM 1064 C C . PHE A 1 133 ? 4.339 -11.640 -5.080 1.00 74.38 133 PHE A C 1
ATOM 1066 O O . PHE A 1 133 ? 4.121 -12.103 -3.957 1.00 74.38 133 PHE A O 1
ATOM 1073 N N . VAL A 1 134 ? 5.154 -12.243 -5.948 1.00 66.69 134 VAL A N 1
ATOM 1074 C CA . VAL A 1 134 ? 6.072 -13.325 -5.560 1.00 66.69 134 VAL A CA 1
ATOM 1075 C C . VAL A 1 134 ? 7.051 -12.798 -4.506 1.00 66.69 134 VAL A C 1
ATOM 1077 O O . VAL A 1 134 ? 7.355 -11.606 -4.490 1.00 66.69 134 VAL A O 1
ATOM 1080 N N . GLY A 1 135 ? 7.445 -13.679 -3.578 1.00 58.91 135 GLY A N 1
ATOM 1081 C CA . GLY A 1 135 ? 8.052 -13.333 -2.295 1.00 58.91 135 GLY A CA 1
ATOM 1082 C C . GLY A 1 135 ? 9.325 -12.492 -2.390 1.00 58.91 135 GLY A C 1
ATOM 1083 O O . GLY A 1 135 ? 10.025 -12.495 -3.391 1.00 58.91 135 GLY A O 1
ATOM 1084 N N . LYS A 1 136 ? 9.634 -11.786 -1.301 1.00 56.81 136 LYS A N 1
ATOM 1085 C CA . LYS A 1 136 ? 10.872 -11.010 -1.143 1.00 56.81 136 LYS A CA 1
ATOM 1086 C C . LYS A 1 136 ? 12.057 -11.956 -0.959 1.00 56.81 136 LYS A C 1
ATOM 1088 O O . LYS A 1 136 ? 11.950 -12.895 -0.171 1.00 56.81 136 LYS A O 1
ATOM 1093 N N . GLY A 1 137 ? 13.175 -11.692 -1.635 1.00 53.81 137 GLY A N 1
ATOM 1094 C CA . GLY A 1 137 ? 14.386 -12.511 -1.512 1.00 53.81 137 GLY A CA 1
ATOM 1095 C C . GLY A 1 137 ? 14.317 -13.873 -2.216 1.00 53.81 137 GLY A C 1
ATOM 1096 O O . GLY A 1 137 ? 15.147 -14.740 -1.946 1.00 53.81 137 GLY A O 1
ATOM 1097 N N . GLU A 1 138 ? 13.346 -14.083 -3.109 1.00 57.34 138 GLU A N 1
ATOM 1098 C CA . GLU A 1 138 ? 13.384 -15.193 -4.062 1.00 57.34 138 GLU A CA 1
ATOM 1099 C C . GLU A 1 138 ? 14.268 -14.785 -5.252 1.00 57.34 138 GLU A C 1
ATOM 1101 O O . GLU A 1 138 ? 14.199 -13.652 -5.715 1.00 57.34 138 GLU A O 1
ATOM 1106 N N . TYR A 1 139 ? 15.116 -15.681 -5.757 1.00 59.56 139 TYR A N 1
ATOM 1107 C CA . TYR A 1 139 ? 16.043 -15.380 -6.853 1.00 59.56 139 TYR A CA 1
ATOM 1108 C C . TYR A 1 139 ? 15.998 -16.479 -7.916 1.00 59.56 139 TYR A C 1
ATOM 1110 O O . TYR A 1 139 ? 15.901 -17.663 -7.589 1.00 59.56 139 TYR A O 1
ATOM 1118 N N . LEU A 1 140 ? 16.109 -16.108 -9.196 1.00 54.56 140 LEU A N 1
ATOM 1119 C CA . LEU A 1 140 ? 16.405 -17.079 -10.252 1.00 54.56 140 LEU A CA 1
ATOM 1120 C C . LEU A 1 140 ? 17.855 -17.551 -10.109 1.00 54.56 140 LEU A C 1
ATOM 1122 O O . LEU A 1 140 ? 18.784 -16.743 -10.118 1.00 54.56 140 LEU A O 1
ATOM 1126 N N . ASN A 1 141 ? 18.027 -18.874 -10.028 1.00 45.19 141 ASN A N 1
ATOM 1127 C CA . ASN A 1 141 ? 19.295 -19.561 -9.746 1.00 45.19 141 ASN A CA 1
ATOM 1128 C C . ASN A 1 141 ? 20.463 -19.221 -10.687 1.00 45.19 141 ASN A C 1
ATOM 1130 O O . ASN A 1 141 ? 21.593 -19.574 -10.365 1.00 45.19 141 ASN A O 1
ATOM 1134 N N . VAL A 1 142 ? 20.219 -18.598 -11.843 1.00 44.00 142 VAL A N 1
ATOM 1135 C CA . VAL A 1 142 ? 21.253 -18.442 -12.878 1.00 44.00 142 VAL A CA 1
ATOM 1136 C C . VAL A 1 142 ? 21.952 -17.078 -12.838 1.00 44.00 142 VAL A C 1
ATOM 1138 O O . VAL A 1 142 ? 23.096 -17.008 -13.255 1.00 44.00 142 VAL A O 1
ATOM 1141 N N . ASP A 1 143 ? 21.371 -16.037 -12.232 1.00 49.66 143 ASP A N 1
ATOM 1142 C CA . ASP A 1 143 ? 21.969 -14.683 -12.261 1.00 49.66 143 ASP A CA 1
ATOM 1143 C C . ASP A 1 143 ? 21.687 -13.841 -11.001 1.00 49.66 143 ASP A C 1
ATOM 1145 O O . ASP A 1 143 ? 21.884 -12.627 -11.006 1.00 49.66 143 ASP A O 1
ATOM 1149 N N . TYR A 1 144 ? 21.181 -14.451 -9.918 1.00 53.34 144 TYR A N 1
ATOM 1150 C CA . TYR A 1 144 ? 20.680 -13.719 -8.741 1.00 53.34 144 TYR A CA 1
ATOM 1151 C C . TYR A 1 144 ? 19.687 -12.606 -9.124 1.00 53.34 144 TYR A C 1
ATOM 1153 O O . TYR A 1 144 ? 19.636 -11.544 -8.502 1.00 53.34 144 TYR A O 1
ATOM 1161 N N . ILE A 1 145 ? 18.875 -12.851 -10.156 1.00 58.75 145 ILE A N 1
ATOM 1162 C CA . ILE A 1 145 ? 17.778 -11.955 -10.519 1.00 58.75 145 ILE A CA 1
ATOM 1163 C C . ILE A 1 145 ? 16.710 -12.120 -9.455 1.00 58.75 145 ILE A C 1
ATOM 1165 O O . ILE A 1 145 ? 16.108 -13.191 -9.342 1.00 58.75 145 ILE A O 1
ATOM 1169 N N . GLU A 1 146 ? 16.488 -11.063 -8.682 1.00 59.97 146 GLU A N 1
ATOM 1170 C CA . GLU A 1 146 ? 15.436 -11.056 -7.682 1.00 59.97 146 GLU A CA 1
ATOM 1171 C C . GLU A 1 146 ? 14.068 -11.213 -8.364 1.00 59.97 146 GLU A C 1
ATOM 1173 O O . GLU A 1 146 ? 13.713 -10.524 -9.332 1.00 59.97 146 GLU A O 1
ATOM 1178 N N . LEU A 1 147 ? 13.323 -12.190 -7.868 1.00 61.25 147 LEU A N 1
ATOM 1179 C CA . LEU A 1 147 ? 11.938 -12.458 -8.186 1.00 61.25 147 LEU A CA 1
ATOM 1180 C C . LEU A 1 147 ? 11.086 -11.699 -7.175 1.00 61.25 147 LEU A C 1
ATOM 1182 O O . LEU A 1 147 ? 11.282 -11.842 -5.974 1.00 61.25 147 LEU A O 1
ATOM 1186 N N . GLY A 1 148 ? 10.136 -10.905 -7.662 1.00 69.19 148 GLY A N 1
ATOM 1187 C CA . GLY A 1 148 ? 9.168 -10.231 -6.802 1.00 69.19 148 GLY A CA 1
ATOM 1188 C C . GLY A 1 148 ? 9.031 -8.745 -7.092 1.00 69.19 148 GLY A C 1
ATOM 1189 O O . GLY A 1 148 ? 9.974 -8.067 -7.497 1.00 69.19 148 GLY A O 1
ATOM 1190 N N . GLY A 1 149 ? 7.827 -8.240 -6.849 1.00 78.50 149 GLY A N 1
ATOM 1191 C CA . GLY A 1 149 ? 7.497 -6.839 -7.040 1.00 78.50 149 GLY A CA 1
ATOM 1192 C C . GLY A 1 149 ? 7.202 -6.436 -8.484 1.00 78.50 149 GLY A C 1
ATOM 1193 O O . GLY A 1 149 ? 6.920 -7.275 -9.347 1.00 78.50 149 GLY A O 1
ATOM 1194 N N . VAL A 1 150 ? 7.253 -5.122 -8.708 1.00 81.50 150 VAL A N 1
ATOM 1195 C CA . VAL A 1 150 ? 7.182 -4.485 -10.025 1.00 81.50 150 VAL A CA 1
ATOM 1196 C C . VAL A 1 150 ? 8.427 -3.645 -10.247 1.00 81.50 150 VAL A C 1
ATOM 1198 O O . VAL A 1 150 ? 8.639 -2.654 -9.538 1.00 81.50 150 VAL A O 1
ATOM 1201 N N . ASP A 1 151 ? 9.218 -4.033 -11.237 1.00 80.06 151 ASP A N 1
ATOM 1202 C CA . ASP A 1 151 ? 10.438 -3.357 -11.646 1.00 80.06 151 ASP A CA 1
ATOM 1203 C C . ASP A 1 151 ? 10.330 -2.756 -13.050 1.00 80.06 151 ASP A C 1
ATOM 1205 O O . ASP A 1 151 ? 9.699 -3.290 -13.965 1.00 80.06 151 ASP A O 1
ATOM 1209 N N . ASP A 1 152 ? 10.946 -1.588 -13.188 1.00 82.38 152 ASP A N 1
ATOM 1210 C CA . ASP A 1 152 ? 11.002 -0.812 -14.415 1.00 82.38 152 ASP A CA 1
ATOM 1211 C C . ASP A 1 152 ? 12.170 -1.288 -15.288 1.00 82.38 152 ASP A C 1
ATOM 1213 O O . ASP A 1 152 ? 13.318 -1.358 -14.840 1.00 82.38 152 ASP A O 1
ATOM 1217 N N . HIS A 1 153 ? 11.898 -1.559 -16.561 1.00 77.00 153 HIS A N 1
ATOM 1218 C CA . HIS A 1 153 ? 12.898 -1.983 -17.532 1.00 77.00 153 HIS A CA 1
ATOM 1219 C C . HIS A 1 153 ? 12.888 -1.108 -18.778 1.00 77.00 153 HIS A C 1
ATOM 1221 O O . HIS A 1 153 ? 11.863 -0.563 -19.189 1.00 77.00 153 HIS A O 1
ATOM 1227 N N . MET A 1 154 ? 14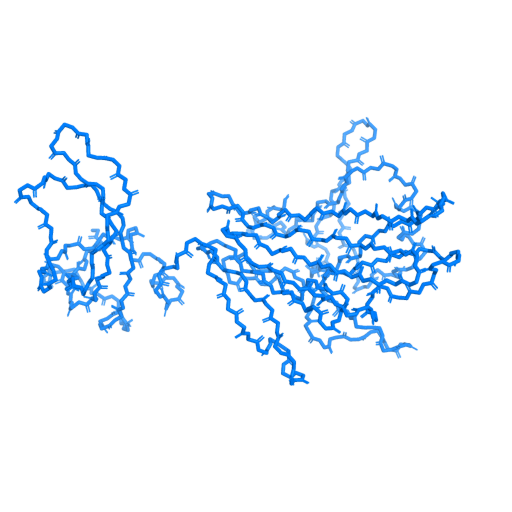.057 -1.018 -19.406 1.00 75.81 154 MET A N 1
ATOM 1228 C CA . MET A 1 154 ? 14.234 -0.329 -20.672 1.00 75.81 154 MET A CA 1
ATOM 1229 C C . MET A 1 154 ? 15.267 -1.076 -21.527 1.00 75.81 154 MET A C 1
ATOM 1231 O O . MET A 1 154 ? 16.393 -1.290 -21.073 1.00 75.81 154 MET A O 1
ATOM 1235 N N . GLU A 1 155 ? 14.894 -1.494 -22.741 1.00 66.31 155 GLU A N 1
ATOM 1236 C CA . GLU A 1 155 ? 15.807 -2.177 -23.675 1.00 66.31 155 GLU A CA 1
ATOM 1237 C C . GLU A 1 155 ? 16.814 -1.157 -24.219 1.00 66.31 155 GLU A C 1
ATOM 1239 O O . GLU A 1 155 ? 16.487 0.011 -24.450 1.00 66.31 155 GLU A O 1
ATOM 1244 N N . SER A 1 156 ? 18.078 -1.561 -24.332 1.00 54.84 156 SER A N 1
ATOM 1245 C CA . SER A 1 156 ? 19.197 -0.628 -24.413 1.00 54.84 156 SER A CA 1
ATOM 1246 C C . SER A 1 156 ? 19.380 0.057 -25.774 1.00 54.84 156 SER A C 1
ATOM 1248 O O . SER A 1 156 ? 19.440 -0.563 -26.830 1.00 54.84 156 SER A O 1
ATOM 1250 N N . GLY A 1 157 ? 19.595 1.375 -25.679 1.00 56.25 157 GLY A N 1
ATOM 1251 C CA . GLY A 1 157 ? 20.361 2.243 -26.583 1.00 56.25 157 GLY A CA 1
ATOM 1252 C C . GLY A 1 157 ? 21.351 3.088 -25.750 1.00 56.25 157 GLY A C 1
ATOM 1253 O O . GLY A 1 157 ? 21.876 2.603 -24.752 1.00 56.25 157 GLY A O 1
AT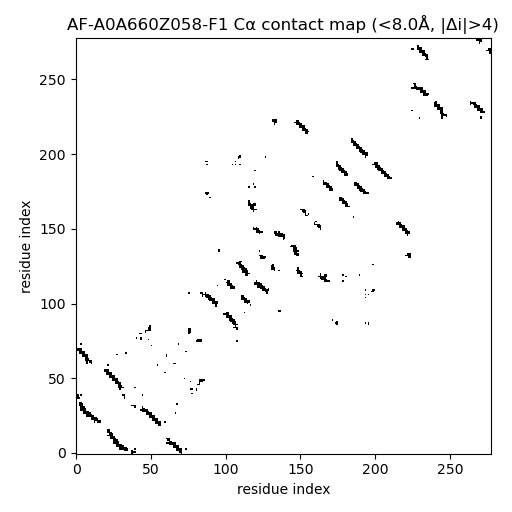OM 1254 N N . LYS A 1 158 ? 21.573 4.380 -26.060 1.00 49.31 158 LYS A N 1
ATOM 1255 C CA . LYS A 1 158 ? 22.493 5.290 -25.310 1.00 49.31 158 LYS A CA 1
ATOM 1256 C C . LYS A 1 158 ? 22.180 5.448 -23.804 1.00 49.31 158 LYS A C 1
ATOM 1258 O O . LYS A 1 158 ? 23.053 5.856 -23.042 1.00 49.31 158 LYS A O 1
ATOM 1263 N N . TYR A 1 159 ? 20.950 5.142 -23.391 1.00 52.91 159 TYR A N 1
ATOM 1264 C CA . TYR A 1 159 ? 20.469 5.194 -22.001 1.00 52.91 159 TYR A CA 1
ATOM 1265 C C . TYR A 1 159 ? 20.226 3.800 -21.403 1.00 52.91 159 TYR A C 1
ATOM 1267 O O . TYR A 1 159 ? 19.635 3.681 -20.335 1.00 52.91 159 TYR A O 1
ATOM 1275 N N . GLY A 1 160 ? 20.650 2.750 -22.111 1.00 47.34 160 GLY A N 1
ATOM 1276 C CA . GLY A 1 160 ? 20.477 1.367 -21.705 1.00 47.34 160 GLY A CA 1
ATOM 1277 C C . GLY A 1 160 ? 21.270 1.034 -20.452 1.00 47.34 160 GLY A C 1
ATOM 1278 O O . GLY A 1 160 ? 22.497 1.084 -20.448 1.00 47.34 160 GLY A O 1
ATOM 1279 N N . GLY A 1 161 ? 20.547 0.688 -19.399 1.00 56.50 161 GLY A N 1
ATOM 1280 C CA . GLY A 1 161 ? 21.061 0.286 -18.102 1.00 56.50 161 GLY A CA 1
ATOM 1281 C C . GLY A 1 161 ? 19.887 -0.055 -17.195 1.00 56.50 161 GLY A C 1
ATOM 1282 O O . GLY A 1 161 ? 18.759 0.373 -17.445 1.00 56.50 161 GLY A O 1
ATOM 1283 N N . ALA A 1 162 ? 20.137 -0.858 -16.165 1.00 55.72 162 ALA A N 1
ATOM 1284 C CA . ALA A 1 162 ? 19.088 -1.298 -15.264 1.00 55.72 162 ALA A CA 1
ATOM 1285 C C . ALA A 1 162 ? 18.565 -0.085 -14.475 1.00 55.72 162 ALA A C 1
ATOM 1287 O O . ALA A 1 162 ? 19.285 0.466 -13.637 1.00 55.72 162 ALA A O 1
ATOM 1288 N N . LEU A 1 163 ? 17.327 0.347 -14.752 1.00 67.06 163 LEU A N 1
ATOM 1289 C CA . LEU A 1 163 ? 16.644 1.398 -13.985 1.00 67.06 163 LEU A CA 1
ATOM 1290 C C . LEU A 1 163 ? 16.623 1.049 -12.484 1.00 67.06 163 LEU A C 1
ATOM 1292 O O . LEU A 1 163 ? 16.637 1.951 -11.651 1.00 67.06 163 LEU A O 1
ATOM 1296 N N . SER A 1 164 ? 16.727 -0.246 -12.153 1.00 66.56 164 SER A N 1
ATOM 1297 C CA . SER A 1 164 ? 16.955 -0.795 -10.810 1.00 66.56 164 SER A CA 1
ATOM 1298 C C . SER A 1 164 ? 18.176 -0.217 -10.076 1.00 66.56 164 SER A C 1
ATOM 1300 O O . SER A 1 164 ? 18.191 -0.200 -8.849 1.00 66.56 164 SER A O 1
ATOM 1302 N N . SER A 1 165 ? 19.185 0.283 -10.800 1.00 71.69 165 SER A N 1
ATOM 1303 C CA . SER A 1 165 ? 20.402 0.882 -10.228 1.00 71.69 165 SER A CA 1
ATOM 1304 C C . SER A 1 165 ? 20.316 2.400 -10.025 1.00 71.69 165 SER A C 1
ATOM 1306 O O . SER A 1 165 ? 21.197 2.985 -9.387 1.00 71.69 165 SER A O 1
ATOM 1308 N N . LEU A 1 166 ? 19.272 3.061 -10.545 1.00 81.44 166 LEU A N 1
ATOM 1309 C CA . LEU A 1 166 ? 19.067 4.489 -10.318 1.00 81.44 166 LEU A CA 1
ATOM 1310 C C . LEU A 1 166 ? 18.604 4.719 -8.881 1.00 81.44 166 LEU A C 1
ATOM 1312 O O . LEU A 1 166 ? 17.709 4.042 -8.376 1.00 81.44 166 LEU A O 1
ATOM 1316 N N . LYS A 1 167 ? 19.195 5.722 -8.231 1.00 81.31 167 LYS A N 1
ATOM 1317 C CA . LYS A 1 167 ? 18.665 6.245 -6.974 1.00 81.31 167 LYS A CA 1
ATOM 1318 C C . LYS A 1 167 ? 17.573 7.249 -7.300 1.00 81.31 167 LYS A C 1
ATOM 1320 O O . LYS A 1 167 ? 17.806 8.167 -8.087 1.00 81.31 167 LYS A O 1
ATOM 1325 N N . TYR A 1 168 ? 16.414 7.066 -6.685 1.00 90.44 168 TYR A N 1
ATOM 1326 C CA . TYR A 1 168 ? 15.300 7.989 -6.819 1.00 90.44 168 TYR A CA 1
ATOM 1327 C C . TYR A 1 168 ? 15.239 8.911 -5.606 1.00 90.44 168 TYR A C 1
ATOM 1329 O O . TYR A 1 168 ? 15.227 8.462 -4.458 1.00 90.44 168 TYR A O 1
ATOM 1337 N N . GLU A 1 169 ? 15.187 10.207 -5.881 1.00 92.31 169 GLU A N 1
ATOM 1338 C CA . GLU A 1 169 ? 14.675 11.190 -4.931 1.00 92.31 169 GLU A CA 1
ATOM 1339 C C . GLU A 1 169 ? 13.157 11.051 -4.867 1.00 92.31 169 GLU A C 1
ATOM 1341 O O . GLU A 1 169 ? 12.544 10.577 -5.826 1.00 92.31 169 GLU A O 1
ATOM 1346 N N . TYR A 1 170 ? 12.541 11.434 -3.753 1.00 90.69 170 TYR A N 1
ATOM 1347 C CA . TYR A 1 170 ? 11.094 11.354 -3.643 1.00 90.69 170 TYR A CA 1
ATOM 1348 C C . TYR A 1 170 ? 10.491 12.446 -2.776 1.00 90.69 170 TYR A C 1
ATOM 1350 O O . TYR A 1 170 ? 11.093 12.897 -1.800 1.00 90.69 170 TYR A O 1
ATOM 1358 N N . GLU A 1 171 ? 9.258 12.779 -3.121 1.00 87.88 171 GLU A N 1
ATOM 1359 C CA . GLU A 1 171 ? 8.358 13.652 -2.385 1.00 87.88 171 GLU A CA 1
ATOM 1360 C C . GLU A 1 171 ? 7.050 12.897 -2.135 1.00 87.88 171 GLU A C 1
ATOM 1362 O O . GLU A 1 171 ? 6.689 11.974 -2.870 1.00 87.88 171 GLU A O 1
ATOM 1367 N N . VAL A 1 172 ? 6.382 13.236 -1.039 1.00 80.50 172 VAL A N 1
ATOM 1368 C CA . VAL A 1 172 ? 5.134 12.598 -0.624 1.00 80.50 172 VAL A CA 1
ATOM 1369 C C . VAL A 1 172 ? 4.131 13.703 -0.358 1.00 80.50 172 VAL A C 1
ATOM 1371 O O . VAL A 1 172 ? 4.390 14.548 0.499 1.00 80.50 172 VAL A O 1
ATOM 1374 N N . ASP A 1 173 ? 3.005 13.663 -1.059 1.00 69.44 173 ASP A N 1
ATOM 1375 C CA . ASP A 1 173 ? 1.918 14.624 -0.905 1.00 69.44 173 ASP A CA 1
ATOM 1376 C C . ASP A 1 173 ? 0.563 13.920 -1.042 1.00 69.44 173 ASP A C 1
ATOM 1378 O O . ASP A 1 173 ? 0.419 13.036 -1.875 1.00 69.44 173 ASP A O 1
ATOM 1382 N N . GLU A 1 174 ? -0.397 14.264 -0.183 1.00 62.69 174 GLU A N 1
ATOM 1383 C CA . GLU A 1 174 ? -1.813 13.843 -0.219 1.00 62.69 174 GLU A CA 1
ATOM 1384 C C . GLU A 1 174 ? -2.164 12.517 -0.940 1.00 62.69 174 GLU A C 1
ATOM 1386 O O . GLU A 1 174 ? -2.987 12.474 -1.851 1.00 62.69 174 GLU A O 1
ATOM 1391 N N . GLY A 1 175 ? -1.606 11.384 -0.510 1.00 65.12 175 GLY A N 1
ATOM 1392 C CA . GLY A 1 175 ? -1.987 10.089 -1.095 1.00 65.12 175 GLY A CA 1
ATOM 1393 C C . GLY A 1 175 ? -1.130 9.626 -2.285 1.00 65.12 175 GLY A C 1
ATOM 1394 O O . GLY A 1 175 ? -1.337 8.526 -2.801 1.00 65.12 175 GLY A O 1
ATOM 1395 N N . GLU A 1 176 ? -0.139 10.429 -2.671 1.00 80.19 176 GLU A N 1
ATOM 1396 C CA . GLU A 1 176 ? 0.765 10.210 -3.792 1.00 80.19 176 GLU A CA 1
ATOM 1397 C C . GLU A 1 176 ? 2.241 10.213 -3.351 1.00 80.19 176 GLU A C 1
ATOM 1399 O O . GLU A 1 176 ? 2.680 10.990 -2.500 1.00 80.19 176 GLU A O 1
ATOM 1404 N N . ILE A 1 177 ? 3.033 9.320 -3.948 1.00 85.94 177 ILE A N 1
ATOM 1405 C CA . ILE A 1 177 ? 4.495 9.351 -3.900 1.00 85.94 177 ILE A CA 1
ATOM 1406 C C . ILE A 1 177 ? 4.993 9.752 -5.279 1.00 85.94 177 ILE A C 1
ATOM 1408 O O . ILE A 1 177 ? 4.772 9.023 -6.248 1.00 85.94 177 ILE A O 1
ATOM 1412 N N . GLN A 1 178 ? 5.755 10.837 -5.352 1.00 90.50 178 GLN A N 1
ATOM 1413 C CA . GLN A 1 178 ? 6.455 11.230 -6.564 1.00 90.50 178 GLN A CA 1
ATOM 1414 C C . GLN A 1 178 ? 7.934 10.875 -6.443 1.00 90.50 178 GLN A C 1
ATOM 1416 O O . GLN A 1 178 ? 8.634 11.378 -5.572 1.00 90.50 178 GLN A O 1
ATOM 1421 N N . LEU A 1 179 ? 8.419 9.991 -7.314 1.00 93.69 179 LEU A N 1
ATOM 1422 C CA . LEU A 1 179 ? 9.804 9.526 -7.366 1.00 93.69 179 LEU A CA 1
ATOM 1423 C C . LEU A 1 179 ? 10.482 10.071 -8.621 1.00 93.69 179 LEU A C 1
ATOM 1425 O O . LEU A 1 179 ? 9.965 9.909 -9.723 1.00 93.69 179 LEU A O 1
ATOM 1429 N N . THR A 1 180 ? 11.668 10.657 -8.473 1.00 94.19 180 THR A N 1
ATOM 1430 C CA . THR A 1 180 ? 12.451 11.197 -9.590 1.00 94.19 180 THR A CA 1
ATOM 1431 C C . THR A 1 180 ? 13.830 10.553 -9.654 1.00 94.19 180 T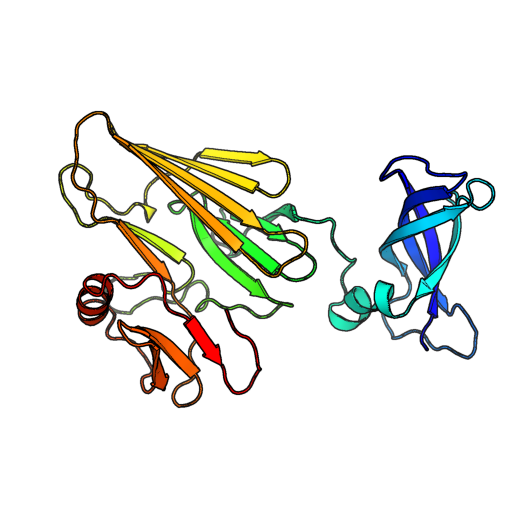HR A C 1
ATOM 1433 O O . THR A 1 180 ? 14.650 10.705 -8.747 1.00 94.19 180 THR A O 1
ATOM 1436 N N . GLY A 1 181 ? 14.093 9.838 -10.746 1.00 91.00 181 GLY A N 1
ATOM 1437 C CA . GLY A 1 181 ? 15.378 9.222 -11.059 1.00 91.00 181 GLY A CA 1
ATOM 1438 C C . GLY A 1 181 ? 16.081 10.008 -12.160 1.00 91.00 181 GLY A C 1
ATOM 1439 O O . GLY A 1 181 ? 15.496 10.287 -13.207 1.00 91.00 181 GLY A O 1
ATOM 1440 N N . ARG A 1 182 ? 17.350 10.370 -11.949 1.00 88.19 182 ARG A N 1
ATOM 1441 C CA . ARG A 1 182 ? 18.131 11.155 -12.919 1.00 88.19 182 ARG A CA 1
ATOM 1442 C C . ARG A 1 182 ? 19.369 10.405 -13.381 1.00 88.19 182 ARG A C 1
ATOM 1444 O O . ARG A 1 182 ? 20.149 9.899 -12.580 1.00 88.19 182 ARG A O 1
ATOM 1451 N N . ALA A 1 183 ? 19.579 10.409 -14.690 1.00 82.31 183 ALA A N 1
ATOM 1452 C CA . ALA A 1 183 ? 20.790 9.954 -15.354 1.00 82.31 183 ALA A CA 1
ATOM 1453 C C . ALA A 1 183 ? 21.296 11.043 -16.316 1.00 82.31 183 ALA A C 1
ATOM 1455 O O . ALA A 1 183 ? 20.644 12.060 -16.564 1.00 82.31 183 ALA A O 1
ATOM 1456 N N . LYS A 1 184 ? 22.496 10.870 -16.878 1.00 80.62 184 LYS A N 1
ATOM 1457 C CA . LYS A 1 184 ? 23.102 11.886 -17.752 1.00 80.62 184 LYS A CA 1
ATOM 1458 C C . LYS A 1 184 ? 22.238 12.141 -18.997 1.00 80.62 184 LYS A C 1
ATOM 1460 O O . LYS A 1 184 ? 22.305 11.401 -19.972 1.00 80.62 184 LYS A O 1
ATOM 1465 N N . GLY A 1 185 ? 21.492 13.247 -18.990 1.00 79.31 185 GLY A N 1
ATOM 1466 C CA . GLY A 1 185 ? 20.639 13.672 -20.105 1.00 79.31 185 GLY A CA 1
ATOM 1467 C C . GLY A 1 185 ? 19.287 12.957 -20.196 1.00 79.31 185 GLY A C 1
ATOM 1468 O O . GLY A 1 185 ? 18.659 13.048 -21.252 1.00 79.31 185 GLY A O 1
ATOM 1469 N N . PHE A 1 186 ? 18.873 12.280 -19.122 1.00 84.81 186 PHE A N 1
ATOM 1470 C CA . PHE A 1 186 ? 17.621 11.536 -19.007 1.00 84.81 186 PHE A CA 1
ATOM 1471 C C . PHE A 1 186 ? 17.067 11.646 -17.580 1.00 84.81 186 PHE A C 1
ATOM 1473 O O . PHE A 1 186 ? 17.815 11.533 -16.611 1.00 84.81 186 PHE A O 1
ATOM 1480 N N . GLU A 1 187 ? 15.768 11.859 -17.455 1.00 88.81 187 GLU A N 1
ATOM 1481 C CA . GLU A 1 187 ? 15.032 11.879 -16.195 1.00 88.81 187 GLU A CA 1
ATOM 1482 C C . GLU A 1 187 ? 13.783 11.010 -16.349 1.00 88.81 187 GLU A C 1
ATOM 1484 O O . GLU A 1 187 ? 13.112 11.050 -17.384 1.00 88.81 187 GLU A O 1
ATOM 1489 N N . ILE A 1 188 ? 13.505 10.217 -15.320 1.00 89.62 188 ILE A N 1
ATOM 1490 C CA . ILE A 1 188 ? 12.300 9.408 -15.171 1.00 89.62 188 ILE A CA 1
ATOM 1491 C C . ILE A 1 188 ? 11.573 9.876 -13.914 1.00 89.62 188 ILE A C 1
ATOM 1493 O O . ILE A 1 188 ? 12.160 9.966 -12.835 1.00 89.62 188 ILE A O 1
ATOM 1497 N N . GLU A 1 189 ? 10.290 10.164 -14.066 1.00 92.44 189 GLU A N 1
ATOM 1498 C CA . GLU A 1 189 ? 9.384 10.511 -12.979 1.00 92.44 189 GLU A CA 1
ATOM 1499 C C . GLU A 1 189 ? 8.341 9.402 -12.845 1.00 92.44 189 GLU A C 1
ATOM 1501 O O . GLU A 1 189 ? 7.722 9.001 -13.833 1.00 92.44 189 GLU A O 1
ATOM 1506 N N . LYS A 1 190 ? 8.151 8.910 -11.621 1.00 92.19 190 LYS A N 1
ATOM 1507 C CA . LYS A 1 190 ? 7.191 7.866 -11.267 1.00 92.19 190 LYS A CA 1
ATOM 1508 C C . LYS A 1 190 ? 6.294 8.375 -10.148 1.00 92.19 190 LYS A C 1
ATOM 1510 O O . LYS A 1 190 ? 6.758 8.550 -9.028 1.00 92.19 190 LYS A O 1
ATOM 1515 N N . ALA A 1 191 ? 5.026 8.609 -10.460 1.00 88.81 191 ALA A N 1
ATOM 1516 C CA . ALA A 1 191 ? 4.003 8.963 -9.483 1.00 88.81 191 ALA A CA 1
ATOM 1517 C C . ALA A 1 191 ? 3.184 7.717 -9.132 1.00 88.81 191 ALA A C 1
ATOM 1519 O O . ALA A 1 191 ? 2.719 7.008 -10.028 1.00 88.81 191 ALA A O 1
ATOM 1520 N N . ILE A 1 192 ? 3.053 7.429 -7.840 1.00 87.69 192 ILE A N 1
ATOM 1521 C CA . ILE A 1 192 ? 2.349 6.261 -7.308 1.00 87.69 192 ILE A CA 1
ATOM 1522 C C . ILE A 1 192 ? 1.249 6.754 -6.383 1.00 87.69 192 ILE A C 1
ATOM 1524 O O . ILE A 1 192 ? 1.547 7.405 -5.387 1.00 87.69 192 ILE A O 1
ATOM 1528 N N . ASN A 1 193 ? 0.004 6.406 -6.686 1.00 81.62 193 ASN A N 1
ATOM 1529 C CA . ASN A 1 193 ? -1.167 6.852 -5.943 1.00 81.62 193 ASN A CA 1
ATOM 1530 C C . ASN A 1 193 ? -2.013 5.647 -5.505 1.00 81.62 193 ASN A C 1
ATOM 1532 O O . ASN A 1 193 ? -2.223 4.716 -6.289 1.00 81.62 193 ASN A O 1
ATOM 1536 N N . LEU A 1 194 ? -2.475 5.658 -4.251 1.00 70.06 194 LEU A N 1
ATOM 1537 C CA . LEU A 1 194 ? -3.515 4.747 -3.7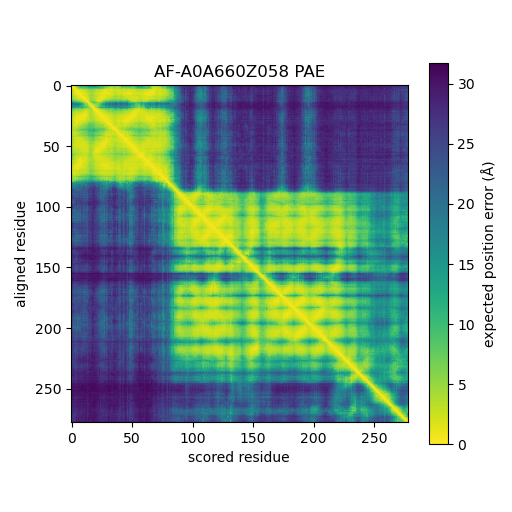77 1.00 70.06 194 LEU A CA 1
ATOM 1538 C C . LEU A 1 194 ? -4.843 5.490 -3.708 1.00 70.06 194 LEU A C 1
ATOM 1540 O O . LEU A 1 194 ? -5.027 6.365 -2.859 1.00 70.06 194 LEU A O 1
ATOM 1544 N N . GLU A 1 195 ? -5.790 5.064 -4.538 1.00 65.25 195 GLU A N 1
ATOM 1545 C CA . GLU A 1 195 ? -7.133 5.626 -4.510 1.00 65.25 195 GLU A CA 1
ATOM 1546 C C . GLU A 1 195 ? -7.775 5.369 -3.144 1.00 65.25 195 GLU A C 1
ATOM 1548 O O . GLU A 1 195 ? -7.771 4.250 -2.624 1.00 65.25 195 GLU A O 1
ATOM 1553 N N . ARG A 1 196 ? -8.347 6.416 -2.544 1.00 55.91 196 ARG A N 1
ATOM 1554 C CA . ARG A 1 196 ? -8.942 6.320 -1.203 1.00 55.91 196 ARG A CA 1
ATOM 1555 C C . ARG A 1 196 ? -10.101 5.328 -1.162 1.00 55.91 196 ARG A C 1
ATOM 1557 O O . ARG A 1 196 ? -10.193 4.516 -0.244 1.00 55.91 196 ARG A O 1
ATOM 1564 N N . ASP A 1 197 ? -10.994 5.441 -2.139 1.00 54.03 197 ASP A N 1
ATOM 1565 C CA . ASP A 1 197 ? -12.306 4.789 -2.112 1.00 54.03 197 ASP A CA 1
ATOM 1566 C C . ASP A 1 197 ? -12.326 3.474 -2.913 1.00 54.03 197 ASP A C 1
ATOM 1568 O O . ASP A 1 197 ? -13.307 2.728 -2.875 1.00 54.03 197 ASP A O 1
ATOM 1572 N N . PHE A 1 198 ? -11.228 3.154 -3.606 1.00 56.53 198 PHE A N 1
ATOM 1573 C CA . PHE A 1 198 ? -11.116 1.987 -4.475 1.00 56.53 198 PHE A CA 1
ATOM 1574 C C . PHE A 1 198 ? -9.856 1.184 -4.151 1.00 56.53 198 PHE A C 1
ATOM 1576 O O . PHE A 1 198 ? -8.828 1.758 -3.805 1.00 56.53 198 PHE A O 1
ATOM 1583 N N . PRO A 1 199 ? -9.877 -0.153 -4.294 1.00 63.97 199 PRO A N 1
ATOM 1584 C CA . PRO A 1 199 ? -8.670 -0.963 -4.213 1.00 63.97 199 PRO A CA 1
ATOM 1585 C C . PRO A 1 199 ? -7.842 -0.813 -5.499 1.00 63.97 199 PRO A C 1
ATOM 1587 O O . PRO A 1 199 ? -7.578 -1.794 -6.187 1.00 63.97 199 PRO A O 1
ATOM 1590 N N . LEU A 1 200 ? -7.442 0.418 -5.820 1.00 68.31 200 LEU A N 1
ATOM 1591 C CA . LEU A 1 200 ? -6.708 0.767 -7.026 1.00 68.31 200 LEU A CA 1
ATOM 1592 C C . LEU A 1 200 ? -5.371 1.424 -6.667 1.00 68.31 200 LEU A C 1
ATOM 1594 O O . LEU A 1 200 ? -5.318 2.394 -5.912 1.00 68.31 200 LEU A O 1
ATOM 1598 N N . LEU A 1 201 ? -4.297 0.870 -7.231 1.00 78.38 201 LEU A N 1
ATOM 1599 C CA . LEU A 1 201 ? -2.967 1.466 -7.259 1.00 78.38 201 LEU A CA 1
ATOM 1600 C C . LEU A 1 201 ? -2.729 2.023 -8.663 1.00 78.38 201 LEU A C 1
ATOM 1602 O O . LEU A 1 201 ? -2.675 1.259 -9.627 1.00 78.38 201 LEU A O 1
ATOM 1606 N N . THR A 1 202 ? -2.542 3.332 -8.766 1.00 80.06 202 THR A N 1
ATOM 1607 C CA . THR A 1 202 ? -2.205 3.999 -10.025 1.00 80.06 202 THR A CA 1
ATOM 1608 C C . THR A 1 202 ? -0.708 4.280 -10.061 1.00 80.06 202 THR A C 1
ATOM 1610 O O . THR A 1 202 ? -0.147 4.826 -9.113 1.00 80.06 202 THR A O 1
ATOM 1613 N N . VAL A 1 203 ? -0.052 3.921 -11.168 1.00 86.19 203 VAL A N 1
ATOM 1614 C CA . VAL A 1 203 ? 1.359 4.238 -11.422 1.00 86.19 203 VAL A CA 1
ATOM 1615 C C . VAL A 1 203 ? 1.451 5.018 -12.726 1.00 86.19 203 VAL A C 1
ATOM 1617 O O . VAL A 1 203 ? 1.096 4.508 -13.788 1.00 86.19 203 VAL A O 1
ATOM 1620 N N . LYS A 1 204 ? 1.934 6.258 -12.656 1.00 86.50 204 LYS A N 1
ATOM 1621 C CA . LYS A 1 204 ? 2.159 7.120 -13.817 1.00 86.50 204 LYS A CA 1
ATOM 1622 C C . LYS A 1 204 ? 3.651 7.326 -14.021 1.00 86.50 204 LYS A C 1
ATOM 1624 O O . LYS A 1 204 ? 4.352 7.748 -13.106 1.00 86.50 204 LYS A O 1
ATOM 1629 N N . ILE A 1 205 ? 4.115 7.069 -15.240 1.00 88.50 205 ILE A N 1
ATOM 1630 C CA . ILE A 1 205 ? 5.525 7.172 -15.617 1.00 88.50 205 ILE A CA 1
ATOM 1631 C C . ILE A 1 205 ? 5.677 8.260 -16.670 1.00 88.50 205 ILE A C 1
ATOM 1633 O O . ILE A 1 205 ? 4.936 8.290 -17.652 1.00 88.50 205 ILE A O 1
ATOM 1637 N N . SER A 1 206 ? 6.630 9.162 -16.458 1.00 89.25 206 SER A N 1
ATOM 1638 C CA . SER A 1 206 ? 6.986 10.216 -17.405 1.00 89.25 206 SER A CA 1
ATOM 1639 C C . SER A 1 206 ? 8.489 10.218 -17.647 1.00 89.25 206 SER A C 1
ATOM 1641 O O . SER A 1 206 ? 9.281 9.994 -16.735 1.00 89.25 206 SER A O 1
ATOM 1643 N N . PHE A 1 207 ? 8.883 10.493 -18.888 1.00 87.12 207 PHE A N 1
ATOM 1644 C CA . PHE A 1 207 ? 10.280 10.535 -19.304 1.00 87.12 207 PHE A CA 1
ATOM 1645 C C . PHE A 1 207 ? 10.623 11.913 -19.852 1.00 87.12 207 PHE A C 1
ATOM 1647 O O . PHE A 1 207 ? 9.889 12.464 -20.675 1.00 87.12 207 PHE A O 1
ATOM 1654 N N . LYS A 1 208 ? 11.782 12.442 -19.463 1.00 87.62 208 LYS A N 1
ATOM 1655 C CA . LYS A 1 208 ? 12.369 13.642 -20.062 1.00 87.62 208 LYS A CA 1
ATOM 1656 C C . LYS A 1 208 ? 13.765 13.309 -20.570 1.00 87.62 208 LYS A C 1
ATOM 1658 O O . LYS A 1 208 ? 14.632 12.880 -19.814 1.00 87.62 208 LYS A O 1
ATOM 1663 N N . ALA A 1 209 ? 14.009 13.534 -21.857 1.00 83.94 209 ALA A N 1
ATOM 1664 C CA . ALA A 1 209 ? 15.312 13.322 -22.482 1.00 83.94 209 ALA A CA 1
ATOM 1665 C C . ALA A 1 209 ? 15.794 14.611 -23.155 1.00 83.94 209 ALA A C 1
ATOM 1667 O O . ALA A 1 209 ? 15.017 15.317 -23.794 1.00 83.94 209 ALA A O 1
ATOM 1668 N N . ARG A 1 210 ? 17.094 14.919 -23.039 1.00 79.75 210 ARG A N 1
ATOM 1669 C CA . ARG A 1 210 ? 17.686 16.119 -23.673 1.00 79.75 210 ARG A CA 1
ATOM 1670 C C . ARG A 1 210 ? 17.747 16.030 -25.198 1.00 79.75 210 ARG A C 1
ATOM 1672 O O . ARG A 1 210 ? 17.820 17.051 -25.871 1.00 79.75 210 ARG A O 1
ATOM 1679 N N . THR A 1 211 ? 17.772 14.817 -25.734 1.00 78.12 211 THR A N 1
ATOM 1680 C CA . THR A 1 211 ? 17.796 14.535 -27.170 1.00 78.12 211 THR A CA 1
ATOM 1681 C C . THR A 1 211 ? 16.679 13.564 -27.497 1.00 78.12 211 THR A C 1
ATOM 1683 O O . THR A 1 211 ? 16.367 12.703 -26.675 1.00 78.12 211 THR A O 1
ATOM 1686 N N . LYS A 1 212 ? 16.113 13.664 -28.704 1.00 77.19 212 LYS A N 1
ATOM 1687 C CA . LYS A 1 212 ? 15.122 12.701 -29.192 1.00 77.19 212 LYS A CA 1
ATOM 1688 C C . LYS A 1 212 ? 15.705 11.286 -29.101 1.00 77.19 212 LYS A C 1
ATOM 1690 O O . LYS A 1 212 ? 16.786 11.036 -29.632 1.00 77.19 212 LYS A O 1
ATOM 1695 N N . ALA A 1 213 ? 15.002 10.401 -28.408 1.00 69.00 213 ALA A N 1
ATOM 1696 C CA . ALA A 1 213 ? 15.390 9.016 -28.195 1.00 69.00 213 ALA A CA 1
ATOM 1697 C C . ALA A 1 213 ? 14.175 8.117 -28.425 1.00 69.00 213 ALA A C 1
ATOM 1699 O O . ALA A 1 213 ? 13.055 8.492 -28.080 1.00 69.00 213 ALA A O 1
ATOM 1700 N N . GLU A 1 214 ? 14.407 6.953 -29.022 1.00 73.94 214 GLU A N 1
ATOM 1701 C CA . GLU A 1 214 ? 13.443 5.857 -29.019 1.00 73.94 214 GLU A CA 1
ATOM 1702 C C . GLU A 1 214 ? 13.583 5.119 -27.684 1.00 73.94 214 GLU A C 1
ATOM 1704 O O . GLU A 1 214 ? 14.701 4.818 -27.258 1.00 73.94 214 GLU A O 1
ATOM 1709 N N . LEU A 1 215 ? 12.463 4.916 -26.988 1.00 73.31 215 LEU A N 1
ATOM 1710 C CA . LEU A 1 215 ? 12.422 4.322 -25.655 1.00 73.31 215 LEU A CA 1
ATOM 1711 C C . LEU A 1 215 ? 11.546 3.070 -25.703 1.00 73.31 215 LEU A C 1
ATOM 1713 O O . LEU A 1 215 ? 10.333 3.174 -25.870 1.00 73.31 215 LEU A O 1
ATOM 1717 N N . ASN A 1 216 ? 12.162 1.904 -25.519 1.00 74.69 216 ASN A N 1
ATOM 1718 C CA . ASN A 1 216 ? 11.457 0.641 -25.323 1.00 74.69 216 ASN A CA 1
ATOM 1719 C C . ASN A 1 216 ? 11.369 0.378 -23.824 1.00 74.69 216 ASN A C 1
ATOM 1721 O O . ASN A 1 216 ? 12.328 -0.113 -23.237 1.00 74.69 216 ASN A O 1
ATOM 1725 N N . TYR A 1 217 ? 10.250 0.758 -23.211 1.00 79.31 217 TYR A N 1
ATOM 1726 C CA . TYR A 1 217 ? 10.017 0.661 -21.771 1.00 79.31 217 TYR A CA 1
ATOM 1727 C C . TYR A 1 217 ? 8.940 -0.378 -21.450 1.00 79.31 217 TYR A C 1
ATOM 1729 O O . TYR A 1 217 ? 7.919 -0.447 -22.135 1.00 79.31 217 TYR A O 1
ATOM 1737 N N . TRP A 1 218 ? 9.146 -1.151 -20.384 1.00 75.25 218 TRP A N 1
ATOM 1738 C CA . TRP A 1 218 ? 8.126 -2.029 -19.814 1.00 75.25 218 TRP A CA 1
ATOM 1739 C C . TRP A 1 218 ? 8.288 -2.151 -18.302 1.00 75.25 218 TRP A C 1
ATOM 1741 O O . TRP A 1 218 ? 9.376 -1.985 -17.756 1.00 75.25 218 TRP A O 1
ATOM 1751 N N . MET A 1 219 ? 7.193 -2.498 -17.630 1.00 78.81 219 MET A N 1
ATOM 1752 C CA . MET A 1 219 ? 7.218 -2.952 -16.244 1.00 78.81 219 MET A CA 1
ATOM 1753 C C . MET A 1 219 ? 7.140 -4.470 -16.230 1.00 78.81 219 MET A C 1
ATOM 1755 O O . MET A 1 219 ? 6.269 -5.058 -16.876 1.00 78.81 219 MET A O 1
ATOM 1759 N N . ARG A 1 220 ? 8.030 -5.114 -15.483 1.00 76.69 220 ARG A N 1
ATOM 1760 C CA . ARG A 1 220 ? 7.902 -6.534 -15.167 1.00 76.69 220 ARG A CA 1
ATOM 1761 C C . ARG A 1 220 ? 7.204 -6.639 -13.822 1.00 76.69 220 ARG A C 1
ATOM 1763 O O . ARG A 1 220 ? 7.571 -5.958 -12.878 1.00 76.69 220 ARG A O 1
ATOM 1770 N N . MET A 1 221 ? 6.183 -7.483 -13.744 1.00 77.44 221 MET A N 1
ATOM 1771 C CA . MET A 1 221 ? 5.443 -7.741 -12.513 1.00 77.44 221 MET A CA 1
ATOM 1772 C C . MET A 1 221 ? 5.495 -9.234 -12.210 1.00 77.44 221 MET A C 1
ATOM 1774 O O . MET A 1 221 ? 5.019 -10.052 -12.998 1.00 77.44 221 MET A O 1
ATOM 1778 N N . ALA A 1 222 ? 6.060 -9.592 -11.061 1.00 71.88 222 ALA A N 1
ATOM 1779 C CA . ALA A 1 222 ? 6.121 -10.975 -10.610 1.00 71.88 222 ALA A CA 1
ATOM 1780 C C . ALA A 1 222 ? 4.938 -11.274 -9.679 1.00 71.88 222 ALA A C 1
ATOM 1782 O O . ALA A 1 222 ? 4.939 -10.878 -8.514 1.00 71.88 222 ALA A O 1
ATOM 1783 N N . VAL A 1 223 ? 3.931 -11.991 -10.183 1.00 69.00 223 VAL A N 1
ATOM 1784 C CA . VAL A 1 223 ? 2.728 -12.379 -9.423 1.00 69.00 223 VAL A CA 1
ATOM 1785 C C . VAL A 1 223 ? 2.764 -13.839 -8.990 1.00 69.00 223 VAL A C 1
ATOM 1787 O O . VAL A 1 223 ? 3.249 -14.707 -9.720 1.00 69.00 223 VAL A O 1
ATOM 1790 N N . ARG A 1 224 ? 2.234 -14.130 -7.799 1.00 62.25 224 ARG A N 1
ATOM 1791 C CA . ARG A 1 224 ? 2.128 -15.509 -7.315 1.00 62.25 224 ARG A CA 1
ATOM 1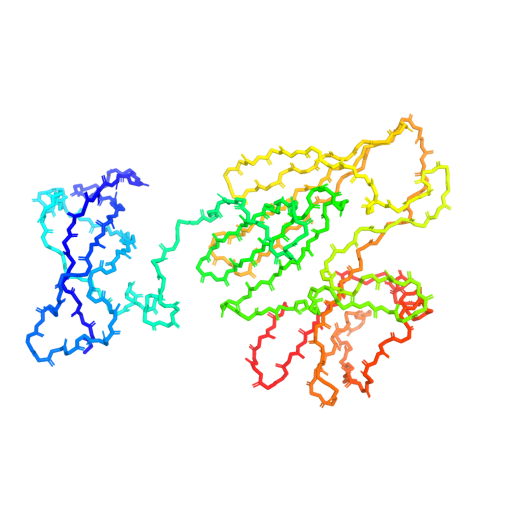792 C C . ARG A 1 224 ? 0.975 -16.223 -8.024 1.00 62.25 224 ARG A C 1
ATOM 1794 O O . ARG A 1 224 ? -0.187 -15.931 -7.772 1.00 62.25 224 ARG A O 1
ATOM 1801 N N . GLY A 1 225 ? 1.306 -17.178 -8.892 1.00 58.91 225 GLY A N 1
ATOM 1802 C CA . GLY A 1 225 ? 0.340 -18.072 -9.533 1.00 58.91 225 GLY A CA 1
ATOM 1803 C C . GLY A 1 225 ? 0.310 -19.458 -8.885 1.00 58.91 225 GLY A C 1
ATOM 1804 O O . GLY A 1 225 ? 1.341 -19.980 -8.464 1.00 58.91 225 GLY A O 1
ATOM 1805 N N . VAL A 1 226 ? -0.865 -20.084 -8.844 1.00 59.38 226 VAL A N 1
ATOM 1806 C CA . VAL A 1 226 ? -1.050 -21.490 -8.476 1.00 59.38 226 VAL A CA 1
ATOM 1807 C C . VAL A 1 226 ? -1.297 -22.301 -9.753 1.00 59.38 226 VAL A C 1
ATOM 1809 O O . VAL A 1 226 ? -2.322 -22.096 -10.415 1.00 59.38 226 VAL A O 1
ATOM 1812 N N . PRO A 1 227 ? -0.394 -23.229 -10.124 1.00 56.66 227 PRO A N 1
ATOM 1813 C CA . PRO A 1 227 ? -0.572 -24.072 -11.302 1.00 56.66 227 PRO A CA 1
ATOM 1814 C C . PRO A 1 227 ? -1.927 -24.793 -11.307 1.00 56.66 227 PRO A C 1
ATOM 1816 O O . PRO A 1 227 ? -2.355 -25.367 -10.306 1.00 56.66 227 PRO A O 1
ATOM 1819 N N . GLY A 1 228 ? -2.618 -24.740 -12.443 1.00 56.78 228 GLY A N 1
ATOM 1820 C CA . GLY A 1 228 ? -3.938 -25.328 -12.665 1.00 56.78 228 GLY A CA 1
ATOM 1821 C C . GLY A 1 228 ? -5.114 -24.566 -12.044 1.00 56.78 228 GLY A C 1
ATOM 1822 O O . GLY A 1 228 ? -6.253 -24.969 -12.281 1.00 56.78 228 GLY A O 1
ATOM 1823 N N . ARG A 1 229 ? -4.870 -23.491 -11.278 1.00 62.00 229 ARG A N 1
ATOM 1824 C CA . ARG A 1 229 ? -5.913 -22.692 -10.602 1.00 62.00 229 ARG A CA 1
ATOM 1825 C C . ARG A 1 229 ? -5.903 -21.222 -10.992 1.00 62.00 229 ARG A C 1
ATOM 1827 O O . ARG A 1 229 ? -6.967 -20.641 -11.178 1.00 62.00 229 ARG A O 1
ATOM 1834 N N . SER A 1 230 ? -4.722 -20.631 -11.134 1.00 59.22 230 SER A N 1
ATOM 1835 C CA . SER A 1 230 ? -4.614 -19.256 -11.604 1.00 59.22 230 SER A CA 1
ATOM 1836 C C . SER A 1 230 ? -4.952 -19.170 -13.086 1.00 59.22 230 SER A C 1
ATOM 1838 O O . SER A 1 230 ? -4.655 -20.069 -13.877 1.00 59.22 230 SER A O 1
ATOM 1840 N N . VAL A 1 231 ? -5.583 -18.071 -13.462 1.00 60.50 231 VAL A N 1
ATOM 1841 C CA . VAL A 1 231 ? -6.003 -17.767 -14.822 1.00 60.50 231 VAL A CA 1
ATOM 1842 C C . VAL A 1 231 ? -5.384 -16.437 -15.213 1.00 60.50 231 VAL A C 1
ATOM 1844 O O . VAL A 1 231 ? -5.399 -15.490 -14.432 1.00 60.50 231 VAL A O 1
ATOM 1847 N N . ILE A 1 232 ? -4.852 -16.370 -16.426 1.00 63.38 232 ILE A N 1
ATOM 1848 C CA . ILE A 1 232 ? -4.393 -15.130 -17.033 1.00 63.38 232 ILE A CA 1
ATOM 1849 C C . ILE A 1 232 ? -5.408 -14.745 -18.107 1.00 63.38 232 ILE A C 1
ATOM 1851 O O . ILE A 1 232 ? -5.746 -15.554 -18.974 1.00 63.38 232 ILE A O 1
ATOM 1855 N N . LEU A 1 233 ? -5.928 -13.526 -18.025 1.00 60.81 233 LEU A N 1
ATOM 1856 C CA . LEU A 1 233 ? -6.764 -12.924 -19.048 1.00 60.81 233 LEU A CA 1
ATOM 1857 C C . LEU A 1 233 ? -5.945 -11.904 -19.832 1.00 60.81 233 LEU A C 1
ATOM 1859 O O . LEU A 1 233 ? -5.370 -10.972 -19.265 1.00 60.81 233 LEU A O 1
ATOM 1863 N N . PHE A 1 234 ? -5.945 -12.072 -21.147 1.00 62.44 234 PHE A N 1
ATOM 1864 C CA . PHE A 1 234 ? -5.313 -11.163 -22.087 1.00 62.44 234 PHE A CA 1
ATOM 1865 C C . PHE A 1 234 ? -6.399 -10.455 -22.900 1.00 62.44 234 PHE A C 1
ATOM 1867 O O . PHE A 1 234 ? -7.248 -11.130 -23.487 1.00 62.44 234 PHE A O 1
ATOM 1874 N N . PRO A 1 235 ? -6.404 -9.118 -22.980 1.00 53.59 235 PRO A N 1
ATOM 1875 C CA . PRO A 1 235 ? -7.188 -8.437 -23.995 1.00 53.59 235 PRO A CA 1
ATOM 1876 C C . PRO A 1 235 ? -6.634 -8.843 -25.360 1.00 53.59 235 PRO A C 1
ATOM 1878 O O . PRO A 1 235 ? -5.429 -8.825 -25.553 1.00 53.59 235 PRO A O 1
ATOM 1881 N N . ALA A 1 236 ? -7.502 -9.222 -26.288 1.00 57.72 236 ALA A N 1
ATOM 1882 C CA . ALA A 1 236 ? -7.220 -9.523 -27.686 1.00 57.72 236 ALA A CA 1
ATOM 1883 C C . ALA A 1 236 ? -8.121 -8.661 -28.578 1.00 57.72 236 ALA A C 1
ATOM 1885 O O . ALA A 1 236 ? -9.076 -8.050 -28.098 1.00 57.72 236 ALA A O 1
ATOM 1886 N N . ARG A 1 237 ? -7.829 -8.609 -29.886 1.00 54.03 237 ARG A N 1
ATOM 1887 C CA . ARG A 1 237 ? -8.567 -7.758 -30.843 1.00 54.03 237 ARG A CA 1
ATOM 1888 C C . ARG A 1 237 ? -10.092 -7.928 -30.777 1.00 54.03 237 ARG A C 1
ATOM 1890 O O . ARG A 1 237 ? -10.790 -6.935 -30.937 1.00 54.03 237 ARG A O 1
ATOM 1897 N N . ASP A 1 238 ? -10.575 -9.135 -30.479 1.00 60.34 238 ASP A N 1
ATOM 1898 C CA . ASP A 1 238 ? -12.002 -9.483 -30.513 1.00 60.34 238 ASP A CA 1
ATOM 1899 C C . ASP A 1 238 ? -12.590 -9.855 -29.132 1.00 60.34 238 ASP A C 1
ATOM 1901 O O . ASP A 1 238 ? -13.702 -10.376 -29.053 1.00 60.34 238 ASP A O 1
ATOM 1905 N N . GLY A 1 239 ? -11.869 -9.621 -28.025 1.00 58.41 239 GLY A N 1
ATOM 1906 C CA . GLY A 1 239 ? -12.362 -9.927 -26.674 1.00 58.41 239 GLY A CA 1
ATOM 1907 C C . GLY A 1 239 ? -11.271 -10.285 -25.666 1.00 58.41 239 GLY A C 1
ATOM 1908 O O . GLY A 1 239 ? -10.100 -9.999 -25.877 1.00 58.41 239 GLY A O 1
ATOM 1909 N N . LEU A 1 240 ? -11.648 -10.914 -24.550 1.00 55.31 240 LEU A N 1
ATOM 1910 C CA . LEU A 1 240 ? -10.704 -11.412 -23.544 1.00 55.31 240 LEU A CA 1
ATOM 1911 C C . LEU A 1 240 ? -10.353 -12.877 -23.828 1.00 55.31 240 LEU A C 1
ATOM 1913 O O . LEU A 1 240 ? -11.225 -13.745 -23.819 1.00 55.31 240 LEU A O 1
ATOM 1917 N N . VAL A 1 241 ? -9.070 -13.158 -24.045 1.00 62.25 241 VAL A N 1
ATOM 1918 C CA . VAL A 1 241 ? -8.532 -14.518 -24.127 1.00 62.25 241 VAL A CA 1
ATOM 1919 C C . VAL A 1 241 ? -8.213 -14.995 -22.720 1.00 62.25 241 VAL A C 1
ATOM 1921 O O . VAL A 1 241 ? -7.506 -14.327 -21.970 1.00 62.25 241 VAL A O 1
ATOM 1924 N N . ARG A 1 242 ? -8.743 -16.165 -22.366 1.00 58.91 242 ARG A N 1
ATOM 1925 C CA . ARG A 1 242 ? -8.541 -16.808 -21.071 1.00 58.91 242 ARG A CA 1
ATOM 1926 C C . ARG A 1 242 ? -7.542 -17.950 -21.210 1.00 58.91 242 ARG A C 1
ATOM 1928 O O . ARG A 1 242 ? -7.860 -18.954 -21.840 1.00 58.91 242 ARG A O 1
ATOM 1935 N N . GLU A 1 243 ? -6.404 -17.854 -20.536 1.00 60.34 243 GLU A N 1
ATOM 1936 C CA . GLU A 1 243 ? -5.444 -18.953 -20.424 1.00 60.34 243 GLU A CA 1
ATOM 1937 C C . GLU A 1 243 ? -5.339 -19.441 -18.977 1.00 60.34 243 GLU A C 1
ATOM 1939 O O . GLU A 1 243 ? -5.266 -18.654 -18.033 1.00 60.34 243 GLU A O 1
ATOM 1944 N N . ARG A 1 244 ? -5.347 -20.762 -18.771 1.00 54.94 244 ARG A N 1
ATOM 1945 C CA . ARG A 1 244 ? -5.056 -21.341 -17.452 1.00 54.94 244 ARG A CA 1
ATOM 1946 C C . ARG A 1 244 ? -3.550 -21.400 -17.244 1.00 54.94 244 ARG A C 1
ATOM 1948 O O . ARG A 1 244 ? -2.805 -21.844 -18.115 1.00 54.94 244 ARG A O 1
ATOM 1955 N N . TYR A 1 245 ? -3.112 -20.991 -16.061 1.00 52.56 245 TYR A N 1
ATOM 1956 C CA . TYR A 1 245 ? -1.716 -21.043 -15.665 1.00 52.56 245 TYR A CA 1
ATOM 1957 C C . TYR A 1 245 ? -1.302 -22.502 -15.458 1.00 52.56 245 TYR A C 1
ATOM 1959 O O . TYR A 1 245 ? -1.728 -23.138 -14.497 1.00 52.56 245 TYR A O 1
ATOM 1967 N N . HIS A 1 246 ? -0.505 -23.061 -16.368 1.00 48.94 246 HIS A N 1
ATOM 1968 C CA . HIS A 1 246 ? -0.156 -24.487 -16.357 1.00 48.94 246 HIS A CA 1
ATOM 1969 C C . HIS A 1 246 ? 1.282 -24.803 -15.907 1.00 48.94 246 HIS A C 1
ATOM 1971 O O . HIS A 1 246 ? 1.618 -25.979 -15.812 1.00 48.94 246 HIS A O 1
ATOM 1977 N N . PHE A 1 247 ? 2.120 -23.812 -15.572 1.00 44.25 247 PHE A N 1
ATOM 1978 C CA . PHE A 1 247 ? 3.550 -24.042 -15.301 1.00 44.25 247 PHE A CA 1
ATOM 1979 C C . PHE A 1 247 ? 4.070 -23.358 -14.036 1.00 44.25 247 PHE A C 1
ATOM 1981 O O . PHE A 1 247 ? 3.562 -22.331 -13.613 1.00 44.25 247 PHE A O 1
ATOM 1988 N N . GLN A 1 248 ? 5.093 -23.955 -13.420 1.00 39.38 248 GLN A N 1
ATOM 1989 C CA . GLN A 1 248 ? 5.680 -23.511 -12.149 1.00 39.38 248 GLN A CA 1
ATOM 1990 C C . GLN A 1 248 ? 6.689 -22.361 -12.312 1.00 39.38 248 GLN A C 1
ATOM 1992 O O . GLN A 1 248 ? 6.980 -21.675 -11.343 1.00 39.38 248 GLN A O 1
ATOM 1997 N N . TYR A 1 249 ? 7.152 -22.097 -13.534 1.00 41.06 249 TYR A N 1
ATOM 1998 C CA . TYR A 1 249 ? 7.981 -20.952 -13.893 1.00 41.06 249 TYR A CA 1
ATOM 1999 C C . TYR A 1 249 ? 7.631 -20.564 -15.331 1.00 41.06 249 TYR A C 1
ATOM 2001 O O . TYR A 1 249 ? 7.687 -21.399 -16.231 1.00 41.06 249 TYR A O 1
ATOM 2009 N N . LEU A 1 250 ? 7.241 -19.311 -15.561 1.00 41.16 250 LEU A N 1
ATOM 2010 C CA . LEU A 1 250 ? 7.397 -18.718 -16.886 1.00 41.16 250 LEU A CA 1
ATOM 2011 C C . LEU A 1 250 ? 8.904 -18.733 -17.182 1.00 41.16 250 LEU A C 1
ATOM 2013 O O . LEU A 1 250 ? 9.664 -18.093 -16.455 1.00 41.16 250 LEU A O 1
ATOM 2017 N N . ASP A 1 251 ? 9.331 -19.451 -18.221 1.00 36.38 251 ASP A N 1
ATOM 2018 C CA . ASP A 1 251 ? 10.632 -19.257 -18.878 1.00 36.38 251 ASP A CA 1
ATOM 2019 C C . ASP A 1 251 ? 10.661 -17.823 -19.451 1.00 36.38 251 ASP A C 1
ATOM 2021 O O . ASP A 1 251 ? 10.305 -17.543 -20.598 1.00 36.38 251 ASP A O 1
ATOM 2025 N N . SER A 1 252 ? 10.974 -16.883 -18.559 1.00 40.22 252 SER A N 1
ATOM 2026 C CA . SER A 1 252 ? 10.419 -15.524 -18.461 1.00 40.22 252 SER A CA 1
ATOM 2027 C C . SER A 1 252 ? 11.119 -14.451 -19.293 1.00 40.22 252 SER A C 1
ATOM 2029 O O . SER A 1 252 ? 10.926 -13.265 -19.044 1.00 40.22 252 SER A O 1
ATOM 2031 N N . LEU A 1 253 ? 11.871 -14.822 -20.326 1.00 36.66 253 LEU A N 1
ATOM 2032 C CA . LEU A 1 253 ? 12.513 -13.843 -21.215 1.00 36.66 253 LEU A CA 1
ATOM 2033 C C . LEU A 1 253 ? 11.950 -13.872 -22.639 1.00 36.66 253 LEU A C 1
ATOM 2035 O O . LEU A 1 253 ? 11.617 -12.825 -23.186 1.00 36.66 253 LEU A O 1
ATOM 2039 N N . PHE A 1 254 ? 11.741 -15.053 -23.224 1.00 36.00 254 PHE A N 1
ATOM 2040 C CA . PHE A 1 254 ? 11.380 -15.151 -24.644 1.00 36.00 254 PHE A CA 1
ATOM 2041 C C . PHE A 1 254 ? 9.885 -14.954 -24.927 1.00 36.00 254 PHE A C 1
ATOM 2043 O O . PHE A 1 254 ? 9.536 -14.313 -25.914 1.00 36.00 254 PHE A O 1
ATOM 2050 N N . ARG A 1 255 ? 8.989 -15.407 -24.039 1.00 39.75 255 ARG A N 1
ATOM 2051 C CA . ARG A 1 255 ? 7.542 -15.157 -24.198 1.00 39.75 255 ARG A CA 1
ATOM 2052 C C . ARG A 1 255 ? 7.109 -13.765 -23.749 1.00 39.75 255 ARG A C 1
ATOM 2054 O O . ARG A 1 255 ? 6.151 -13.233 -24.295 1.00 39.75 255 ARG A O 1
ATOM 2061 N N . ALA A 1 256 ? 7.824 -13.145 -22.809 1.00 38.09 256 ALA A N 1
ATOM 2062 C CA . ALA A 1 256 ? 7.585 -11.750 -22.436 1.00 38.09 256 ALA A CA 1
ATOM 2063 C C . ALA A 1 256 ? 7.836 -10.800 -23.623 1.00 38.09 256 ALA A C 1
ATOM 2065 O O . ALA A 1 256 ? 7.100 -9.835 -23.786 1.00 38.09 256 ALA A O 1
ATOM 2066 N N . LEU A 1 257 ? 8.806 -11.127 -24.489 1.00 34.41 257 LEU A N 1
ATOM 2067 C CA . LEU A 1 257 ? 9.071 -10.447 -25.763 1.00 34.41 257 LEU A CA 1
ATOM 2068 C C . LEU A 1 257 ? 7.982 -10.675 -26.827 1.00 34.41 257 LEU A C 1
ATOM 2070 O O . LEU A 1 257 ? 7.719 -9.790 -27.637 1.00 34.41 257 LEU A O 1
ATOM 2074 N N . GLU A 1 258 ? 7.337 -11.843 -26.853 1.00 35.62 258 GLU A N 1
ATOM 2075 C CA . GLU A 1 258 ? 6.188 -12.087 -27.741 1.00 35.62 258 GLU A CA 1
ATOM 2076 C C . GLU A 1 258 ? 4.931 -11.362 -27.247 1.00 35.62 258 GLU A C 1
ATOM 2078 O O . GLU A 1 258 ? 4.220 -10.766 -28.05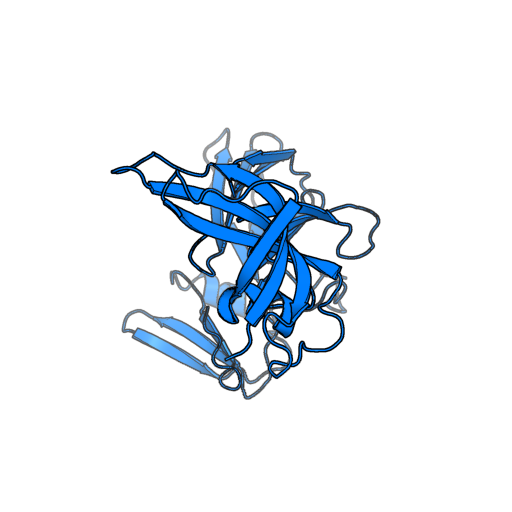1 1.00 35.62 258 GLU A O 1
ATOM 2083 N N . ILE A 1 259 ? 4.701 -11.339 -25.931 1.00 38.47 259 ILE A N 1
ATOM 2084 C CA . ILE A 1 259 ? 3.573 -10.646 -25.294 1.00 38.47 259 ILE A CA 1
ATOM 2085 C C . ILE A 1 259 ? 3.761 -9.120 -25.334 1.00 38.47 259 ILE A C 1
ATOM 2087 O O . ILE A 1 259 ? 2.796 -8.408 -25.576 1.00 38.47 259 ILE A O 1
ATOM 2091 N N . SER A 1 260 ? 4.981 -8.590 -25.188 1.00 37.00 260 SER A N 1
ATOM 2092 C CA . SER A 1 260 ? 5.246 -7.143 -25.305 1.00 37.00 260 SER A CA 1
ATOM 2093 C C . SER A 1 260 ? 5.064 -6.607 -26.730 1.00 37.00 260 SER A C 1
ATOM 2095 O O . SER A 1 260 ? 4.766 -5.429 -26.920 1.00 37.00 260 SER A O 1
ATOM 2097 N N . ARG A 1 261 ? 5.189 -7.475 -27.744 1.00 36.19 261 ARG A N 1
ATOM 2098 C CA . ARG A 1 261 ? 4.850 -7.170 -29.146 1.00 36.19 261 ARG A CA 1
ATOM 2099 C C . ARG A 1 261 ? 3.349 -7.168 -29.408 1.00 36.19 261 ARG A C 1
ATOM 2101 O O . ARG A 1 261 ? 2.905 -6.614 -30.414 1.00 36.19 261 ARG A O 1
ATOM 2108 N N . MET A 1 262 ? 2.561 -7.770 -28.524 1.00 38.03 262 MET A N 1
ATOM 2109 C CA . MET A 1 262 ? 1.117 -7.644 -28.556 1.00 38.03 262 MET A CA 1
ATOM 2110 C C . MET A 1 262 ? 0.783 -6.278 -27.959 1.00 38.03 262 MET A C 1
ATOM 2112 O O . MET A 1 262 ? 0.911 -6.067 -26.761 1.00 38.03 262 MET A O 1
ATOM 2116 N N . SER A 1 263 ? 0.412 -5.321 -28.809 1.00 34.41 263 SER A N 1
ATOM 2117 C CA . SER A 1 263 ? 0.020 -3.953 -28.439 1.00 34.41 263 SER A CA 1
ATOM 2118 C C . SER A 1 263 ? -1.291 -3.943 -27.636 1.00 34.41 263 SER A C 1
ATOM 2120 O O . SER A 1 263 ? -2.313 -3.443 -28.101 1.00 34.41 263 SER A O 1
ATOM 2122 N N . LEU A 1 264 ? -1.303 -4.589 -26.473 1.00 41.81 264 LEU A N 1
ATOM 2123 C CA . LEU A 1 264 ? -2.496 -4.923 -25.711 1.00 41.81 264 LEU A CA 1
ATOM 2124 C C . LEU A 1 264 ? -2.348 -4.344 -24.290 1.00 41.81 264 LEU A C 1
ATOM 2126 O O . LEU A 1 264 ? -1.351 -4.610 -23.621 1.00 41.81 264 LEU A O 1
ATOM 2130 N N . PRO A 1 265 ? -3.298 -3.502 -23.836 1.00 42.09 265 PRO A N 1
ATOM 2131 C CA . PRO A 1 265 ? -3.104 -2.549 -22.735 1.00 42.09 265 PRO A CA 1
ATOM 2132 C C . PRO A 1 265 ? -3.156 -3.145 -21.314 1.00 42.09 265 PRO A C 1
ATOM 2134 O O . PRO A 1 265 ? -3.471 -2.430 -20.367 1.00 42.09 265 PRO A O 1
ATOM 2137 N N . GLY A 1 266 ? -2.842 -4.427 -21.122 1.00 49.09 266 GLY A N 1
ATOM 2138 C CA . GLY A 1 266 ? -2.744 -5.003 -19.778 1.00 49.09 266 GLY A CA 1
ATOM 2139 C C . GLY A 1 266 ? -2.877 -6.519 -19.732 1.00 49.09 266 GLY A C 1
ATOM 2140 O O . GLY A 1 266 ? -3.326 -7.147 -20.684 1.00 49.09 266 GLY A O 1
ATOM 2141 N N . VAL A 1 267 ? -2.491 -7.100 -18.597 1.00 52.16 267 VAL A N 1
ATOM 2142 C CA . VAL A 1 267 ? -2.674 -8.517 -18.262 1.00 52.16 267 VAL A CA 1
ATOM 2143 C C . VAL A 1 267 ? -3.456 -8.572 -16.954 1.00 52.16 267 VAL A C 1
ATOM 2145 O O . VAL A 1 267 ? -3.061 -7.922 -15.988 1.00 52.16 267 VAL A O 1
ATOM 2148 N N . LEU A 1 268 ? -4.547 -9.335 -16.910 1.00 46.50 268 LEU A N 1
ATOM 2149 C CA . LEU A 1 268 ? -5.369 -9.499 -15.711 1.00 46.50 268 LEU A CA 1
ATOM 2150 C C . LEU A 1 268 ? -5.178 -10.916 -15.168 1.00 46.50 268 LEU A C 1
ATOM 2152 O O . LEU A 1 268 ? -5.335 -11.891 -15.898 1.00 46.50 268 LEU A O 1
ATOM 2156 N N . VAL A 1 269 ? -4.803 -11.049 -13.896 1.00 51.34 269 VAL A N 1
ATOM 2157 C CA . VAL A 1 269 ? -4.528 -12.352 -13.270 1.00 51.34 269 VAL A CA 1
ATOM 2158 C C . VAL A 1 269 ? -5.590 -12.632 -12.214 1.00 51.34 269 VAL A C 1
ATOM 2160 O O . VAL A 1 269 ? -5.790 -11.831 -11.306 1.00 51.34 269 VAL A O 1
ATOM 2163 N N . LEU A 1 270 ? -6.279 -13.765 -12.351 1.00 47.53 270 LEU A N 1
ATOM 2164 C CA . LEU A 1 270 ? -7.352 -14.218 -11.466 1.00 47.53 270 LEU A CA 1
ATOM 2165 C C . LEU A 1 270 ? -6.920 -15.478 -10.719 1.00 47.53 270 LEU A C 1
ATOM 2167 O O . LEU A 1 270 ? -6.477 -16.446 -11.339 1.00 47.53 270 LEU A O 1
ATOM 2171 N N . ASP A 1 271 ? -7.127 -15.507 -9.404 1.00 50.25 271 ASP A N 1
ATOM 2172 C CA . ASP A 1 271 ? -7.202 -16.765 -8.658 1.00 50.25 271 ASP A CA 1
ATOM 2173 C C . ASP A 1 271 ? -8.678 -17.153 -8.485 1.00 50.25 271 ASP A C 1
ATOM 2175 O O . ASP A 1 271 ? -9.419 -16.538 -7.710 1.00 50.25 271 ASP A O 1
ATOM 2179 N N . GLU A 1 272 ? -9.124 -18.169 -9.234 1.00 40.28 272 GLU A N 1
ATOM 2180 C CA . GLU A 1 272 ? -10.521 -18.622 -9.226 1.00 40.28 272 GLU A CA 1
ATOM 2181 C C . GLU A 1 272 ? -10.975 -19.166 -7.863 1.00 40.28 272 GLU A C 1
ATOM 2183 O O . GLU A 1 272 ? -12.175 -19.192 -7.596 1.00 40.28 272 GLU A O 1
ATOM 2188 N N . ALA A 1 273 ? -10.055 -19.582 -6.984 1.00 42.22 273 ALA A N 1
ATOM 2189 C CA . ALA A 1 273 ? -10.420 -20.111 -5.671 1.00 42.22 273 ALA A CA 1
ATOM 2190 C C . ALA A 1 273 ? -10.791 -19.013 -4.659 1.00 42.22 273 ALA A C 1
ATOM 2192 O O . ALA A 1 273 ? -11.506 -19.292 -3.695 1.00 42.22 273 ALA A O 1
ATOM 2193 N N . GLU A 1 274 ? -10.317 -17.780 -4.859 1.00 40.78 274 GLU A N 1
ATOM 2194 C CA . GLU A 1 274 ? -10.429 -16.712 -3.857 1.00 40.78 274 GLU A CA 1
ATOM 2195 C C . GLU A 1 274 ? -11.235 -15.486 -4.309 1.00 40.78 274 GLU A C 1
ATOM 2197 O O . GLU A 1 274 ? -11.504 -14.606 -3.490 1.00 40.78 274 GLU A O 1
ATOM 2202 N N . GLY A 1 275 ? -11.673 -15.428 -5.573 1.00 33.38 275 GLY A N 1
ATOM 2203 C CA . GLY A 1 275 ? -12.579 -14.380 -6.060 1.00 33.38 275 GLY A CA 1
ATOM 2204 C C . GLY A 1 275 ? -11.981 -12.968 -6.046 1.00 33.38 275 GLY A C 1
ATOM 2205 O O . GLY A 1 275 ? -12.726 -11.993 -5.973 1.00 33.38 275 GLY A O 1
ATOM 2206 N N . VAL A 1 276 ? -10.652 -12.846 -6.088 1.00 35.09 276 VAL A N 1
ATOM 2207 C CA . VAL A 1 276 ? -9.958 -11.557 -6.184 1.00 35.09 276 VAL A CA 1
ATOM 2208 C C . VAL A 1 276 ? -9.565 -11.326 -7.641 1.00 35.09 276 VAL A C 1
ATOM 2210 O O . VAL A 1 276 ? -8.799 -12.105 -8.209 1.00 35.09 276 VAL A O 1
ATOM 2213 N N . SER A 1 277 ? -10.114 -10.265 -8.236 1.00 36.59 277 SER A N 1
ATOM 2214 C CA . SER A 1 277 ? -9.745 -9.756 -9.559 1.00 36.59 277 SER A CA 1
ATOM 2215 C C . SER A 1 277 ? -8.967 -8.451 -9.441 1.00 36.59 277 SER A C 1
ATOM 2217 O O . SER A 1 277 ? -9.369 -7.587 -8.658 1.00 36.59 277 SER A O 1
ATOM 2219 N N . LEU A 1 278 ? -7.883 -8.330 -10.215 1.00 39.19 278 LEU A N 1
ATOM 2220 C CA . LEU A 1 278 ? -7.230 -7.055 -10.537 1.00 39.19 278 LEU A CA 1
ATOM 2221 C C . LEU A 1 278 ? -8.043 -6.305 -11.593 1.00 39.19 278 LEU A C 1
ATOM 2223 O O . LEU A 1 278 ? -8.557 -6.996 -12.497 1.00 39.19 278 LEU A O 1
#

Radius of gyration: 23.25 Å; Cα contacts (8 Å, |Δi|>4): 581; chains: 1; bounding box: 51×48×60 Å